Protein AF-Q003I4-F1 (afdb_monomer_lite)

Structure (mmCIF, N/CA/C/O backbone):
data_AF-Q003I4-F1
#
_entry.id   AF-Q003I4-F1
#
loop_
_atom_site.group_PDB
_atom_site.id
_atom_site.type_symbol
_atom_site.label_atom_id
_atom_site.label_alt_id
_atom_site.label_comp_id
_atom_site.label_asym_id
_atom_site.label_entity_id
_atom_site.label_seq_id
_atom_site.pdbx_PDB_ins_code
_atom_site.Cartn_x
_atom_site.Cartn_y
_atom_site.Cartn_z
_atom_site.occupancy
_atom_site.B_iso_or_equiv
_atom_site.auth_seq_id
_atom_site.auth_comp_id
_atom_site.auth_asym_id
_atom_site.auth_atom_id
_atom_site.pdbx_PDB_model_num
ATOM 1 N N . LEU A 1 1 ? 8.761 8.390 4.855 1.00 83.69 1 LEU A N 1
ATOM 2 C CA . LEU A 1 1 ? 8.846 7.003 5.370 1.00 83.69 1 LEU A CA 1
ATOM 3 C C . LEU A 1 1 ? 9.744 6.148 4.469 1.00 83.69 1 LEU A C 1
ATOM 5 O O . LEU A 1 1 ? 10.903 5.994 4.812 1.00 83.69 1 LEU A O 1
ATOM 9 N N . LEU A 1 2 ? 9.284 5.716 3.287 1.00 89.50 2 LEU A N 1
ATOM 10 C CA . LEU A 1 2 ? 10.011 4.776 2.405 1.00 89.50 2 LEU A CA 1
ATOM 11 C C . LEU A 1 2 ? 11.387 5.247 1.905 1.00 89.50 2 LEU A C 1
ATOM 13 O O . LEU A 1 2 ? 12.267 4.428 1.682 1.00 89.50 2 LEU A O 1
ATOM 17 N N . LYS A 1 3 ? 11.573 6.557 1.717 1.00 89.06 3 LYS A N 1
ATOM 18 C CA . LYS A 1 3 ? 12.813 7.129 1.169 1.00 89.06 3 LYS A CA 1
ATOM 19 C C . LYS A 1 3 ? 13.949 7.252 2.191 1.00 89.06 3 LYS A C 1
ATOM 21 O O . LYS A 1 3 ? 15.113 7.201 1.814 1.00 89.06 3 LYS A O 1
ATOM 26 N N . GLU A 1 4 ? 13.612 7.481 3.457 1.00 92.12 4 GLU A N 1
ATOM 27 C CA . GLU A 1 4 ? 14.556 8.009 4.458 1.00 92.12 4 GLU A CA 1
ATOM 28 C C . GLU A 1 4 ? 14.762 7.078 5.655 1.00 92.12 4 GLU A C 1
ATOM 30 O O . GLU A 1 4 ? 15.730 7.245 6.390 1.00 92.12 4 GLU A O 1
ATOM 35 N N . PHE A 1 5 ? 13.877 6.098 5.853 1.00 94.62 5 PHE A N 1
ATOM 36 C CA . PHE A 1 5 ? 13.883 5.237 7.032 1.00 94.62 5 PHE A CA 1
ATOM 37 C C . PHE A 1 5 ? 13.854 3.770 6.627 1.00 94.62 5 PHE A C 1
ATOM 39 O O . PHE A 1 5 ? 13.046 3.367 5.784 1.00 94.62 5 PHE A O 1
ATOM 46 N N . LYS A 1 6 ? 14.695 2.966 7.281 1.00 93.94 6 LYS A N 1
ATOM 47 C CA . LYS A 1 6 ? 14.595 1.506 7.228 1.00 93.94 6 LYS A CA 1
ATOM 48 C C . LYS A 1 6 ? 13.350 1.036 7.977 1.00 93.94 6 LYS A C 1
ATOM 50 O O . LYS A 1 6 ? 12.840 1.756 8.833 1.00 93.94 6 LYS A O 1
ATOM 55 N N . ASP A 1 7 ? 12.884 -0.172 7.685 1.00 94.62 7 ASP A N 1
ATOM 56 C CA . ASP A 1 7 ? 11.648 -0.728 8.253 1.00 94.62 7 ASP A CA 1
ATOM 57 C C . ASP A 1 7 ? 11.681 -0.788 9.786 1.00 94.62 7 ASP A C 1
ATOM 59 O O . ASP A 1 7 ? 10.704 -0.463 10.461 1.00 94.62 7 ASP A O 1
ATOM 63 N N . GLU A 1 8 ? 12.829 -1.156 10.358 1.00 95.19 8 GLU A N 1
ATOM 64 C CA . GLU A 1 8 ? 13.050 -1.190 11.803 1.00 95.19 8 GLU A CA 1
ATOM 65 C C . GLU A 1 8 ? 12.945 0.188 12.477 1.00 95.19 8 GLU A C 1
ATOM 67 O O . GLU A 1 8 ? 12.633 0.257 13.671 1.00 95.19 8 GLU A O 1
ATOM 72 N N . ASP A 1 9 ? 13.129 1.265 11.713 1.00 97.25 9 ASP A N 1
ATOM 73 C CA . ASP A 1 9 ? 13.097 2.653 12.178 1.00 97.25 9 ASP A CA 1
ATOM 74 C C . ASP A 1 9 ? 11.734 3.320 11.935 1.00 97.25 9 ASP A C 1
ATOM 76 O O . ASP A 1 9 ? 11.526 4.482 12.295 1.00 97.25 9 ASP A O 1
ATOM 80 N N . TRP A 1 10 ? 10.775 2.611 11.328 1.00 98.06 10 TRP A N 1
ATOM 81 C CA . TRP A 1 10 ? 9.432 3.148 11.135 1.00 98.06 10 TRP A CA 1
ATOM 82 C C . TRP A 1 10 ? 8.734 3.336 12.476 1.00 98.06 10 TRP A C 1
ATOM 84 O O . TRP A 1 10 ? 8.621 2.409 13.279 1.00 98.06 10 TRP A O 1
ATOM 94 N N . ASN A 1 11 ? 8.228 4.548 12.689 1.00 98.50 11 ASN A N 1
ATOM 95 C CA . ASN A 1 11 ? 7.535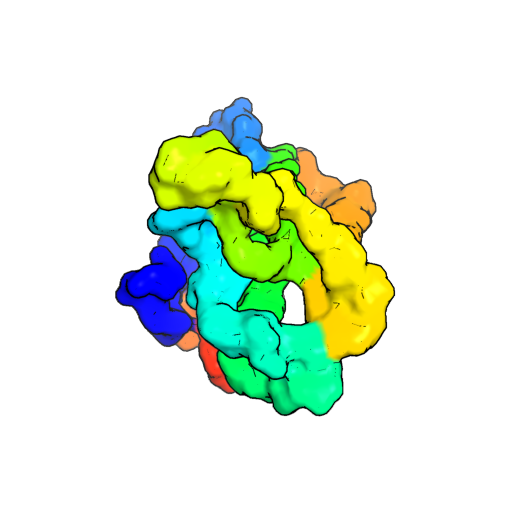 4.916 13.912 1.00 98.50 11 ASN A CA 1
ATOM 96 C C . ASN A 1 11 ? 6.024 4.688 13.753 1.00 98.50 11 ASN A C 1
ATOM 98 O O . ASN A 1 11 ? 5.363 5.359 12.953 1.00 98.50 11 ASN A O 1
ATOM 102 N N . MET A 1 12 ? 5.482 3.735 14.508 1.00 98.69 12 MET A N 1
ATOM 103 C CA . MET A 1 12 ? 4.074 3.336 14.437 1.00 98.69 12 MET A CA 1
ATOM 104 C C . MET A 1 12 ? 3.155 4.474 14.885 1.00 98.69 12 MET A C 1
ATOM 106 O O . MET A 1 12 ? 2.109 4.714 14.279 1.00 98.69 12 MET A O 1
ATOM 110 N N . GLY A 1 13 ? 3.567 5.227 15.905 1.00 98.50 13 GLY A N 1
ATOM 111 C CA . GLY A 1 13 ? 2.858 6.404 16.383 1.00 98.50 13 GLY A CA 1
ATOM 112 C C . GLY A 1 13 ? 2.739 7.506 15.339 1.00 98.50 13 GLY A C 1
ATOM 113 O O . GLY A 1 13 ? 1.658 8.075 15.206 1.00 98.50 13 GLY A O 1
ATOM 114 N N . ASN A 1 14 ? 3.791 7.761 14.561 1.00 98.50 14 ASN A N 1
ATOM 115 C CA . ASN A 1 14 ? 3.771 8.739 13.475 1.00 98.50 14 ASN A CA 1
ATOM 116 C C . ASN A 1 14 ? 2.828 8.301 12.356 1.00 98.50 14 ASN A C 1
ATOM 118 O O . ASN A 1 14 ? 2.045 9.120 11.889 1.00 98.50 14 ASN A O 1
ATOM 122 N N . ILE A 1 15 ? 2.842 7.019 11.971 1.00 98.69 15 ILE A N 1
ATOM 123 C CA . ILE A 1 15 ? 1.899 6.483 10.975 1.00 98.69 15 ILE A CA 1
ATOM 124 C C . ILE A 1 15 ? 0.456 6.715 11.440 1.00 98.69 15 ILE A C 1
ATOM 126 O O . ILE A 1 15 ? -0.345 7.306 10.715 1.00 98.69 15 ILE A O 1
ATOM 130 N N . VAL A 1 16 ? 0.133 6.309 12.672 1.00 98.81 16 VAL A N 1
ATOM 131 C CA . VAL A 1 16 ? -1.207 6.501 13.244 1.00 98.81 16 VAL A CA 1
ATOM 132 C C . VAL A 1 16 ? -1.563 7.985 13.321 1.00 98.81 16 VAL A C 1
ATOM 134 O O . VAL A 1 16 ? -2.664 8.370 12.934 1.00 98.81 16 VAL A O 1
ATOM 137 N N . TYR A 1 17 ? -0.649 8.832 13.793 1.00 98.62 17 TYR A N 1
ATOM 138 C CA . TYR A 1 17 ? -0.890 10.266 13.919 1.00 98.62 17 TYR A CA 1
ATOM 139 C C . TYR A 1 17 ? -1.179 10.900 12.559 1.00 98.62 17 TYR A C 1
ATOM 141 O O . TYR A 1 17 ? -2.194 11.569 12.411 1.00 98.62 17 TYR A O 1
ATOM 149 N N . THR A 1 18 ? -0.359 10.631 11.542 1.00 98.44 18 THR A N 1
ATOM 150 C CA . THR A 1 18 ? -0.563 11.161 10.188 1.00 98.44 18 THR A CA 1
ATOM 151 C C . THR A 1 18 ? -1.913 10.746 9.602 1.00 98.44 18 THR A C 1
ATOM 153 O O . THR A 1 18 ? -2.572 11.567 8.973 1.00 98.44 18 THR A O 1
ATOM 156 N N . LEU A 1 19 ? -2.359 9.508 9.834 1.00 98.50 19 LEU A N 1
ATOM 157 C CA . LEU A 1 19 ? -3.631 9.007 9.298 1.00 98.50 19 LEU A CA 1
ATOM 158 C C . LEU A 1 19 ? -4.866 9.507 10.068 1.00 98.50 19 LEU A C 1
ATOM 160 O O . LEU A 1 19 ? -5.963 9.592 9.513 1.00 98.50 19 LEU A O 1
ATOM 164 N N . THR A 1 20 ? -4.717 9.834 11.352 1.00 98.38 20 THR A N 1
ATOM 165 C CA . THR A 1 20 ? -5.850 10.175 12.232 1.00 98.38 20 THR A CA 1
ATOM 166 C C . THR A 1 20 ? -5.938 11.652 12.606 1.00 98.38 20 THR A C 1
ATOM 168 O O . THR A 1 20 ? -6.986 12.085 13.080 1.00 98.38 20 THR A O 1
ATOM 171 N N . ASN A 1 21 ? -4.886 12.444 12.376 1.00 98.06 21 ASN A N 1
ATOM 172 C CA . ASN A 1 21 ? -4.863 13.876 12.673 1.00 98.06 21 ASN A CA 1
ATOM 173 C C . ASN A 1 21 ? -5.687 14.674 11.653 1.00 98.06 21 ASN A C 1
ATOM 175 O O . ASN A 1 21 ? -5.157 15.294 10.730 1.00 98.06 21 ASN A O 1
ATOM 179 N N . ARG A 1 22 ? -7.007 14.628 11.820 1.00 96.25 22 ARG A N 1
ATOM 180 C CA . ARG A 1 22 ? -8.003 15.259 10.953 1.00 96.25 22 ARG A CA 1
ATOM 181 C C . ARG A 1 22 ? -9.011 16.036 11.792 1.00 96.25 22 ARG A C 1
ATOM 183 O O . ARG A 1 22 ? -9.175 15.792 12.988 1.00 96.25 22 ARG A O 1
ATOM 190 N N . ARG A 1 23 ? -9.678 17.008 11.172 1.00 95.19 23 ARG A N 1
ATOM 191 C CA . ARG A 1 23 ? -10.663 17.851 11.856 1.00 95.19 23 ARG A CA 1
ATOM 192 C C . ARG A 1 23 ? -11.959 17.071 12.053 1.00 95.19 23 ARG A C 1
ATOM 194 O O . ARG A 1 23 ? -12.533 16.544 11.106 1.00 95.19 23 ARG A O 1
ATOM 201 N N . TYR A 1 24 ? -12.429 17.010 13.295 1.00 86.06 24 TYR A N 1
ATOM 202 C CA . TYR A 1 24 ? -13.725 16.412 13.602 1.00 86.06 24 TYR A CA 1
ATOM 203 C C . TYR A 1 24 ? -14.840 17.149 12.835 1.00 86.06 24 TYR A C 1
ATOM 205 O O . TYR A 1 24 ? -14.838 18.378 12.797 1.00 86.06 24 TYR A O 1
ATOM 213 N N . LEU A 1 25 ? -15.781 16.398 12.246 1.00 85.12 25 LEU A N 1
ATOM 214 C CA . LEU A 1 25 ? -16.862 16.863 11.350 1.00 85.12 25 LEU A CA 1
ATOM 215 C C . LEU A 1 25 ? -16.451 17.303 9.933 1.00 85.12 25 LEU A C 1
ATOM 217 O O . LEU A 1 25 ? -17.323 17.683 9.152 1.00 85.12 25 LEU A O 1
ATOM 221 N N . GLU A 1 26 ? -15.179 17.197 9.553 1.00 97.12 26 GLU A N 1
ATOM 222 C CA . GLU A 1 26 ? -14.733 17.429 8.175 1.00 97.12 26 GLU A CA 1
ATOM 223 C C . GLU A 1 26 ? -14.323 16.100 7.536 1.00 97.12 26 GLU A C 1
ATOM 225 O O . GLU A 1 26 ? -13.370 15.457 7.969 1.00 97.12 26 GLU A O 1
ATOM 230 N N . LYS A 1 27 ? -15.065 15.671 6.507 1.00 98.00 27 LYS A N 1
ATOM 231 C CA . LYS A 1 27 ? -14.779 14.419 5.793 1.00 98.00 27 LYS A CA 1
ATOM 232 C C . LYS A 1 27 ? -13.520 14.564 4.942 1.00 98.00 27 LYS A C 1
ATOM 234 O O . LYS A 1 27 ? -13.393 15.529 4.188 1.00 98.00 27 LYS A O 1
ATOM 239 N N . CYS A 1 28 ? -12.637 13.574 4.998 1.00 98.06 28 CYS A N 1
ATOM 240 C CA . CYS A 1 28 ? -11.420 13.511 4.194 1.00 98.06 28 CYS A CA 1
ATOM 241 C C . CYS A 1 28 ? -11.416 12.286 3.273 1.00 98.06 28 CYS A C 1
ATOM 243 O O . CYS A 1 28 ? -11.852 11.200 3.656 1.00 98.06 28 CYS A O 1
ATOM 245 N N . ILE A 1 29 ? -10.857 12.457 2.072 1.00 98.56 29 ILE A N 1
ATOM 246 C CA . ILE A 1 29 ? -10.548 11.354 1.159 1.00 98.56 29 ILE A CA 1
ATOM 247 C C . ILE A 1 29 ? -9.101 10.930 1.392 1.00 98.56 29 ILE A C 1
ATOM 249 O O . ILE A 1 29 ? -8.181 11.724 1.197 1.00 98.56 29 ILE A O 1
ATOM 253 N N . ALA A 1 30 ? -8.907 9.684 1.810 1.00 98.56 30 ALA A N 1
ATOM 254 C CA . ALA A 1 30 ? -7.593 9.101 2.023 1.00 98.56 30 ALA A CA 1
ATOM 255 C C . ALA A 1 30 ? -7.105 8.378 0.765 1.00 98.56 30 ALA A C 1
ATOM 257 O O . ALA A 1 30 ? -7.870 7.700 0.082 1.00 98.56 30 ALA A O 1
ATOM 258 N N . TYR A 1 31 ? -5.816 8.492 0.475 1.00 98.50 31 TYR A N 1
ATOM 259 C CA . TYR A 1 31 ? -5.146 7.770 -0.603 1.00 98.50 31 TYR A CA 1
ATOM 260 C C . TYR A 1 31 ? -3.683 7.541 -0.222 1.00 98.50 31 TYR A C 1
ATOM 262 O O . TYR A 1 31 ? -3.091 8.343 0.500 1.00 98.50 31 TYR A O 1
ATOM 270 N N . ALA A 1 32 ? -3.114 6.407 -0.638 1.00 97.88 32 ALA A N 1
ATOM 271 C CA . ALA A 1 32 ? -1.745 6.030 -0.269 1.00 97.88 32 ALA A CA 1
ATOM 272 C C . ALA A 1 32 ? -0.685 6.711 -1.149 1.00 97.88 32 ALA A C 1
ATOM 274 O O . ALA A 1 32 ? 0.429 6.964 -0.696 1.00 97.88 32 ALA A O 1
ATOM 275 N N . GLU A 1 33 ? -1.044 7.006 -2.395 1.00 96.44 33 GLU A N 1
ATOM 276 C CA . GLU A 1 33 ? -0.208 7.688 -3.377 1.00 96.44 33 GLU A CA 1
ATOM 277 C C . GLU A 1 33 ? -1.089 8.456 -4.374 1.00 96.44 33 GLU A C 1
ATOM 279 O O . GLU A 1 33 ? -2.230 8.061 -4.636 1.00 96.44 33 GLU A O 1
ATOM 284 N N . SER A 1 34 ? -0.592 9.583 -4.885 1.00 93.00 34 SER A N 1
ATOM 285 C CA . SER A 1 34 ? -1.314 10.463 -5.810 1.00 93.00 34 SER A CA 1
ATOM 286 C C . SER A 1 34 ? -0.997 10.162 -7.281 1.00 93.00 34 SER A C 1
ATOM 288 O O . SER A 1 34 ? -0.141 9.344 -7.612 1.00 93.00 34 SER A O 1
ATOM 290 N N . HIS A 1 35 ? -1.685 10.860 -8.188 1.00 91.44 35 HIS A N 1
ATOM 291 C CA . HIS A 1 35 ? -1.376 10.826 -9.618 1.00 91.44 35 HIS A CA 1
ATOM 292 C C . HIS A 1 35 ? -0.032 11.493 -9.947 1.00 91.44 35 HIS A C 1
ATOM 294 O O . HIS A 1 35 ? 0.648 11.040 -10.863 1.00 91.44 35 HIS A O 1
ATOM 300 N N . ASP A 1 36 ? 0.374 12.518 -9.187 1.00 87.88 36 ASP A N 1
ATOM 301 C CA . ASP A 1 36 ? 1.663 13.196 -9.376 1.00 87.88 36 ASP A CA 1
ATOM 302 C C . ASP A 1 36 ? 2.837 12.240 -9.147 1.00 87.88 36 ASP A C 1
ATOM 304 O O . ASP A 1 36 ? 3.800 12.246 -9.907 1.00 87.88 36 ASP A O 1
ATOM 308 N N . GLN A 1 37 ? 2.721 11.348 -8.158 1.00 89.38 37 GLN A N 1
ATOM 309 C CA . GLN A 1 37 ? 3.750 10.347 -7.848 1.00 89.38 37 GLN A CA 1
ATOM 310 C C . GLN A 1 37 ? 3.874 9.254 -8.920 1.00 89.38 37 GLN A C 1
ATOM 312 O O . GLN A 1 37 ? 4.860 8.518 -8.947 1.00 89.38 37 GLN A O 1
ATOM 317 N N . ALA A 1 38 ? 2.879 9.136 -9.804 1.00 82.50 38 ALA A N 1
ATOM 318 C CA . ALA A 1 38 ? 2.939 8.242 -10.950 1.00 82.50 38 ALA A CA 1
ATOM 319 C C . ALA A 1 38 ? 3.645 8.877 -12.157 1.00 82.50 38 ALA A C 1
ATOM 321 O O . ALA A 1 38 ? 3.893 8.163 -13.125 1.00 82.50 38 ALA A O 1
ATOM 322 N N . LEU A 1 39 ? 3.941 10.182 -12.140 1.00 83.06 39 LEU A N 1
ATOM 323 C CA . LEU A 1 39 ? 4.598 10.874 -13.248 1.00 83.06 39 LEU A CA 1
ATOM 324 C C . LEU A 1 39 ? 6.107 10.602 -13.293 1.00 83.06 39 LEU A C 1
ATOM 326 O O . LEU A 1 39 ? 6.742 10.248 -12.299 1.00 83.06 39 LEU A O 1
ATOM 330 N N . VAL A 1 40 ? 6.703 10.822 -14.467 1.00 73.50 40 VAL A N 1
ATOM 331 C CA . VAL A 1 40 ? 8.159 10.804 -14.639 1.00 73.50 40 VAL A CA 1
ATOM 332 C C . VAL A 1 40 ? 8.843 11.758 -13.650 1.00 73.50 40 VAL A C 1
ATOM 334 O O . VAL A 1 40 ? 8.498 12.935 -13.554 1.00 73.50 40 VAL A O 1
ATOM 337 N N . GLY A 1 41 ? 9.851 11.254 -12.937 1.00 79.31 41 GLY A N 1
ATOM 338 C CA . GLY A 1 41 ? 10.613 12.028 -11.951 1.00 79.31 41 GLY A CA 1
ATOM 339 C C . GLY A 1 41 ? 10.220 11.776 -10.494 1.00 79.31 41 GLY A C 1
ATOM 340 O O . GLY A 1 41 ? 10.955 12.207 -9.608 1.00 79.31 41 GLY A O 1
ATOM 341 N N . ASP A 1 42 ? 9.145 11.026 -10.246 1.00 89.56 42 ASP A N 1
ATOM 342 C CA . ASP A 1 42 ? 8.828 10.456 -8.934 1.00 89.56 42 ASP A CA 1
ATOM 343 C C . ASP A 1 42 ? 8.757 8.917 -9.020 1.00 89.56 42 ASP A C 1
ATOM 345 O O . ASP A 1 42 ? 9.013 8.321 -10.072 1.00 89.56 42 ASP A O 1
ATOM 349 N N . LYS A 1 43 ? 8.489 8.252 -7.895 1.00 90.12 43 LYS A N 1
ATOM 350 C CA . LYS A 1 43 ? 8.326 6.801 -7.810 1.00 90.12 43 LYS A CA 1
ATOM 351 C C . LYS A 1 43 ? 6.968 6.461 -7.201 1.00 90.12 43 LYS A C 1
ATOM 353 O O . LYS A 1 43 ? 6.634 6.935 -6.112 1.00 90.12 43 LYS A O 1
ATOM 358 N N . THR A 1 44 ? 6.249 5.551 -7.856 1.00 95.69 44 THR A N 1
ATOM 359 C CA . THR A 1 44 ? 5.062 4.904 -7.280 1.00 95.69 44 THR A CA 1
ATOM 360 C C . THR A 1 44 ? 5.435 4.122 -6.024 1.00 95.69 44 THR A C 1
ATOM 362 O O . THR A 1 44 ? 6.596 3.747 -5.819 1.00 95.69 44 THR A O 1
ATOM 365 N N . LEU A 1 45 ? 4.448 3.817 -5.186 1.00 96.94 45 LEU A N 1
ATOM 366 C CA . LEU A 1 45 ? 4.620 2.979 -4.003 1.00 96.94 45 LEU A CA 1
ATOM 367 C C . LEU A 1 45 ? 5.266 1.636 -4.361 1.00 96.94 45 LEU A C 1
ATOM 369 O O . LEU A 1 45 ? 6.210 1.194 -3.707 1.00 96.94 45 LEU A O 1
ATOM 373 N N . ALA A 1 46 ? 4.785 1.008 -5.434 1.00 97.50 46 ALA A N 1
ATOM 374 C CA . ALA A 1 46 ? 5.324 -0.247 -5.934 1.00 97.50 46 ALA A CA 1
ATOM 375 C C . ALA A 1 46 ? 6.806 -0.111 -6.329 1.00 97.50 46 ALA A C 1
ATOM 377 O O . ALA A 1 46 ? 7.616 -0.975 -5.987 1.00 97.50 46 ALA A O 1
ATOM 378 N N . PHE A 1 47 ? 7.186 0.992 -6.981 1.00 96.25 47 PHE A N 1
ATOM 379 C CA . PHE A 1 47 ? 8.567 1.216 -7.401 1.00 96.25 47 PHE A CA 1
ATOM 380 C C . PHE A 1 47 ? 9.495 1.603 -6.237 1.00 96.25 47 PHE A C 1
ATOM 382 O O . PHE A 1 47 ? 10.646 1.177 -6.212 1.00 96.25 47 PHE A O 1
ATOM 389 N N . TRP A 1 48 ? 9.002 2.316 -5.218 1.00 96.69 48 TRP A N 1
ATOM 390 C CA . TRP A 1 48 ? 9.733 2.508 -3.956 1.00 96.69 48 TRP A CA 1
ATOM 391 C C . TRP A 1 48 ? 10.039 1.189 -3.240 1.00 96.69 48 TRP A C 1
ATOM 393 O O . TRP A 1 48 ? 11.056 1.082 -2.556 1.00 96.69 48 TRP A O 1
ATOM 403 N N . LEU A 1 49 ? 9.149 0.205 -3.359 1.00 97.69 49 LEU A N 1
ATOM 404 C CA . LEU A 1 49 ? 9.233 -1.052 -2.623 1.00 97.69 49 LEU A CA 1
ATOM 405 C C . LEU A 1 49 ? 10.055 -2.133 -3.330 1.00 97.69 49 LEU A C 1
ATOM 407 O O . LEU A 1 49 ? 10.729 -2.902 -2.647 1.00 97.69 49 LEU A O 1
ATOM 411 N N . MET A 1 50 ? 9.968 -2.211 -4.659 1.00 98.06 50 MET A N 1
ATOM 412 C CA . MET A 1 50 ? 10.533 -3.313 -5.451 1.00 98.06 50 MET A CA 1
ATOM 413 C C . MET A 1 50 ? 11.631 -2.873 -6.427 1.00 98.06 50 MET A C 1
ATOM 415 O O . MET A 1 50 ? 12.429 -3.708 -6.847 1.00 98.06 50 MET A O 1
ATOM 419 N N . ASP A 1 51 ? 11.680 -1.582 -6.769 1.00 95.12 51 ASP A N 1
ATOM 420 C CA . ASP A 1 51 ? 12.675 -0.966 -7.654 1.00 95.12 51 ASP A CA 1
ATOM 421 C C . ASP A 1 51 ? 12.992 -1.836 -8.893 1.00 95.12 51 ASP A C 1
ATOM 423 O O . ASP A 1 51 ? 12.074 -2.276 -9.590 1.00 95.12 51 ASP A O 1
ATOM 427 N N . ALA A 1 52 ? 14.268 -2.109 -9.182 1.00 95.81 52 ALA A N 1
ATOM 428 C CA . ALA A 1 52 ? 14.678 -2.885 -10.352 1.00 95.81 52 ALA A CA 1
ATOM 429 C C . ALA A 1 52 ? 14.124 -4.326 -10.390 1.00 95.81 52 ALA A C 1
ATOM 431 O O . ALA A 1 52 ? 13.872 -4.847 -11.479 1.00 95.81 52 ALA A O 1
ATOM 432 N N . GLU A 1 53 ? 13.891 -4.966 -9.236 1.00 97.88 53 GLU A N 1
ATOM 433 C CA . GLU A 1 53 ? 13.402 -6.353 -9.193 1.00 97.88 53 GLU A CA 1
ATOM 434 C C . GLU A 1 53 ? 11.971 -6.492 -9.722 1.00 97.88 53 GLU A C 1
ATOM 436 O O . GLU A 1 53 ? 11.559 -7.583 -10.123 1.00 97.88 53 GLU A O 1
ATOM 441 N N . MET A 1 54 ? 11.220 -5.391 -9.808 1.00 95.94 54 MET A N 1
ATOM 442 C CA . MET A 1 54 ? 9.898 -5.375 -10.428 1.00 95.94 54 MET A CA 1
ATOM 443 C C . MET A 1 54 ? 9.922 -5.889 -11.879 1.00 95.94 54 MET A C 1
ATOM 445 O O . MET A 1 54 ? 8.964 -6.520 -12.319 1.00 95.94 54 MET A O 1
ATOM 449 N N . TYR A 1 55 ? 11.015 -5.666 -12.613 1.00 96.06 55 TYR A N 1
ATOM 450 C CA . TYR A 1 55 ? 11.132 -6.072 -14.018 1.00 96.06 55 TYR A CA 1
ATOM 451 C C . TYR A 1 55 ? 11.631 -7.511 -14.200 1.00 96.06 55 TYR A C 1
ATOM 453 O O . TYR A 1 55 ? 11.439 -8.097 -15.263 1.00 96.06 55 TYR A O 1
ATOM 461 N N . THR A 1 56 ? 12.261 -8.100 -13.181 1.00 97.19 56 THR A N 1
ATOM 462 C CA . THR A 1 56 ? 12.892 -9.430 -13.267 1.00 97.19 56 THR A CA 1
ATOM 463 C C . THR A 1 56 ? 12.146 -10.495 -12.465 1.00 97.19 56 THR A C 1
ATOM 465 O O . THR A 1 56 ? 12.145 -11.675 -12.822 1.00 97.19 56 THR A O 1
ATOM 468 N N . ASN A 1 57 ? 11.473 -10.098 -11.386 1.00 98.50 57 ASN A N 1
ATOM 469 C CA . ASN A 1 57 ? 10.924 -11.002 -10.381 1.00 98.50 57 ASN A CA 1
ATOM 470 C C . ASN A 1 57 ? 9.408 -10.842 -10.184 1.00 98.50 57 ASN A C 1
ATOM 472 O O . ASN A 1 57 ? 8.860 -11.338 -9.205 1.00 98.50 57 ASN A O 1
ATOM 476 N N . MET A 1 58 ? 8.690 -10.224 -11.128 1.00 98.44 58 MET A N 1
ATOM 477 C CA . MET A 1 58 ? 7.218 -10.199 -11.114 1.00 98.44 58 MET A CA 1
ATOM 478 C C . MET A 1 58 ? 6.559 -11.380 -11.838 1.00 98.44 58 MET A C 1
ATOM 480 O O . MET A 1 58 ? 5.339 -11.506 -11.783 1.00 98.44 58 MET A O 1
ATOM 484 N N . SER A 1 59 ? 7.327 -12.287 -12.448 1.00 98.50 59 SER A N 1
ATOM 485 C CA . SER A 1 59 ? 6.791 -13.565 -12.932 1.00 98.50 59 SER A CA 1
ATOM 486 C C . SER A 1 59 ? 6.677 -14.582 -11.797 1.00 98.50 59 SER A C 1
ATOM 488 O O . SER A 1 59 ? 7.563 -14.694 -10.955 1.00 98.50 59 SER A O 1
ATOM 490 N N . VAL A 1 60 ? 5.614 -15.387 -11.790 1.00 98.31 60 VAL A N 1
ATOM 491 C CA . VAL A 1 60 ? 5.478 -16.523 -10.862 1.00 98.31 60 VAL A CA 1
ATOM 492 C C . VAL A 1 60 ? 6.498 -17.634 -11.137 1.00 98.31 60 VAL A C 1
ATOM 494 O O . VAL A 1 60 ? 6.734 -18.458 -10.259 1.00 98.31 60 VAL A O 1
ATOM 497 N N . LEU A 1 61 ? 7.111 -17.641 -12.327 1.00 98.44 61 LEU A N 1
ATOM 498 C CA . LEU A 1 61 ? 8.114 -18.623 -12.747 1.00 98.44 61 LEU A CA 1
ATOM 499 C C . LEU A 1 61 ? 9.533 -18.275 -12.275 1.00 98.44 61 LEU A C 1
ATOM 501 O O . LEU A 1 61 ? 10.416 -19.128 -12.312 1.00 98.44 61 LEU A O 1
ATOM 505 N N . THR A 1 62 ? 9.772 -17.035 -11.844 1.00 98.50 62 THR A N 1
ATOM 506 C CA . THR A 1 62 ? 11.068 -16.607 -11.305 1.00 98.50 62 THR A CA 1
ATOM 507 C C . THR A 1 62 ? 11.079 -16.683 -9.776 1.00 98.50 62 THR A C 1
ATOM 509 O O . THR A 1 62 ? 10.013 -16.742 -9.149 1.00 98.50 62 THR A O 1
ATOM 512 N N . PRO A 1 63 ? 12.261 -16.690 -9.128 1.00 98.56 63 PRO A N 1
ATOM 513 C CA . PRO A 1 63 ? 12.345 -16.750 -7.673 1.00 98.56 63 PRO A CA 1
ATOM 514 C C . PRO A 1 63 ? 11.501 -15.663 -7.000 1.00 98.56 63 PRO A C 1
ATOM 516 O O . PRO A 1 63 ? 11.454 -14.517 -7.459 1.00 98.56 63 PRO A O 1
ATOM 519 N N . PHE A 1 64 ? 10.827 -16.034 -5.912 1.00 98.50 64 PHE A N 1
ATOM 520 C CA . PHE A 1 64 ? 10.132 -15.095 -5.039 1.00 98.50 64 PHE A CA 1
ATOM 521 C C . PHE A 1 64 ? 11.139 -14.535 -4.037 1.00 98.50 64 PHE A C 1
ATOM 523 O O . PHE A 1 64 ? 11.385 -15.117 -2.983 1.00 98.50 64 PHE A O 1
ATOM 530 N N . THR A 1 65 ? 11.830 -13.476 -4.448 1.00 98.69 65 THR A N 1
ATOM 531 C CA . THR A 1 65 ? 12.918 -12.879 -3.672 1.00 98.69 65 THR A CA 1
ATOM 532 C C . THR A 1 65 ? 12.376 -12.176 -2.426 1.00 98.69 65 THR A C 1
ATOM 534 O O . THR A 1 65 ? 11.224 -11.734 -2.424 1.00 98.69 65 THR A O 1
ATOM 537 N N . PRO A 1 66 ? 13.200 -11.992 -1.378 1.00 98.38 66 PRO A N 1
ATOM 538 C CA . PRO A 1 66 ? 12.797 -11.224 -0.200 1.00 98.38 66 PRO A CA 1
ATOM 539 C C . PRO A 1 66 ? 12.351 -9.789 -0.522 1.00 98.38 66 PRO A C 1
ATOM 541 O O . PRO A 1 66 ? 11.489 -9.253 0.168 1.00 98.38 66 PRO A O 1
ATOM 544 N N . VAL A 1 67 ? 12.903 -9.170 -1.575 1.00 98.38 67 VAL A N 1
ATOM 545 C CA . VAL A 1 67 ? 12.522 -7.820 -2.022 1.00 98.38 67 VAL A CA 1
ATOM 546 C C . VAL A 1 67 ? 11.112 -7.812 -2.609 1.00 98.38 67 VAL A C 1
ATOM 548 O O . VAL A 1 67 ? 10.295 -6.989 -2.198 1.00 98.38 67 VAL A O 1
ATOM 551 N N . ILE A 1 68 ? 10.795 -8.742 -3.518 1.00 98.62 68 ILE A N 1
ATOM 552 C CA . ILE A 1 68 ? 9.445 -8.848 -4.089 1.00 98.62 68 ILE A CA 1
ATOM 553 C C . ILE A 1 68 ? 8.427 -9.272 -3.038 1.00 98.62 68 ILE A C 1
ATOM 555 O O . ILE A 1 68 ? 7.333 -8.711 -3.007 1.00 98.62 68 ILE A O 1
ATOM 559 N N . ASP A 1 69 ? 8.774 -10.212 -2.158 1.00 98.69 69 ASP A N 1
ATOM 560 C CA . ASP A 1 69 ? 7.887 -10.612 -1.069 1.00 98.69 69 ASP A CA 1
ATOM 561 C C . ASP A 1 69 ? 7.548 -9.413 -0.179 1.00 98.69 69 ASP A C 1
ATOM 563 O O . ASP A 1 69 ? 6.384 -9.008 -0.092 1.00 98.69 69 ASP A O 1
ATOM 567 N N . ARG A 1 70 ? 8.576 -8.750 0.370 1.00 98.44 70 ARG A N 1
ATOM 568 C CA . ARG A 1 70 ? 8.426 -7.523 1.162 1.00 98.44 70 ARG A CA 1
ATOM 569 C C . ARG A 1 70 ? 7.599 -6.474 0.424 1.00 98.44 70 ARG A C 1
ATOM 571 O O . ARG A 1 70 ? 6.702 -5.876 1.017 1.00 98.44 70 ARG A O 1
ATOM 578 N N . GLY A 1 71 ? 7.891 -6.244 -0.854 1.00 98.56 71 GLY A N 1
ATOM 579 C CA . GLY A 1 71 ? 7.203 -5.238 -1.648 1.00 98.56 71 GLY A CA 1
ATOM 580 C C . GLY A 1 71 ? 5.721 -5.541 -1.833 1.00 98.56 71 GLY A C 1
ATOM 581 O O . GLY A 1 71 ? 4.890 -4.664 -1.607 1.00 98.56 71 GLY A O 1
ATOM 582 N N . ILE A 1 72 ? 5.364 -6.789 -2.138 1.00 98.81 72 ILE A N 1
ATOM 583 C CA . ILE A 1 72 ? 3.963 -7.205 -2.253 1.00 98.81 72 ILE A CA 1
ATOM 584 C C . ILE A 1 72 ? 3.241 -7.099 -0.906 1.00 98.81 72 ILE A C 1
ATOM 586 O O . ILE A 1 72 ? 2.102 -6.623 -0.868 1.00 98.81 72 ILE A O 1
ATOM 590 N N . GLN A 1 73 ? 3.865 -7.514 0.203 1.00 98.81 73 GLN A N 1
ATOM 591 C CA . GLN A 1 73 ? 3.224 -7.416 1.519 1.00 98.81 73 GLN A CA 1
ATOM 592 C C . GLN A 1 73 ? 2.998 -5.957 1.931 1.00 98.81 73 GLN A C 1
ATOM 594 O O . GLN A 1 73 ? 1.868 -5.579 2.248 1.00 98.81 73 GLN A O 1
ATOM 599 N N . LEU A 1 74 ? 4.034 -5.114 1.866 1.00 98.75 74 LEU A N 1
ATOM 600 C CA . LEU A 1 74 ? 3.937 -3.715 2.283 1.00 98.75 74 LEU A CA 1
ATOM 601 C C . LEU A 1 74 ? 3.011 -2.899 1.382 1.00 98.75 74 LEU A C 1
ATOM 603 O O . LEU A 1 74 ? 2.282 -2.053 1.892 1.00 98.75 74 LEU A O 1
ATOM 607 N N . HIS A 1 75 ? 2.958 -3.182 0.079 1.00 98.88 75 HIS A N 1
ATOM 608 C CA . HIS A 1 75 ? 2.020 -2.517 -0.825 1.00 98.88 75 HIS A CA 1
ATOM 609 C C . HIS A 1 75 ? 0.56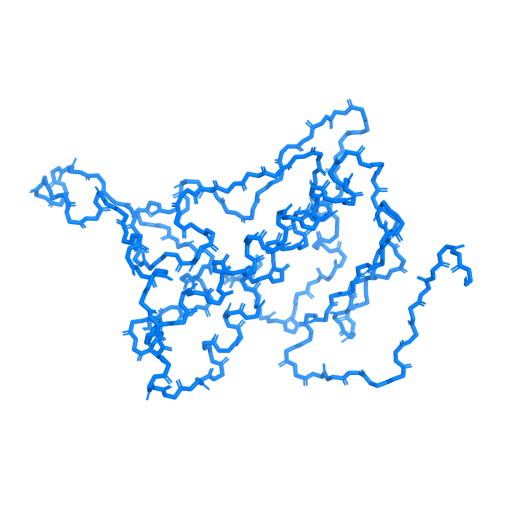3 -2.737 -0.390 1.00 98.88 75 HIS A C 1
ATOM 611 O O . HIS A 1 75 ? -0.225 -1.792 -0.314 1.00 98.88 75 HIS A O 1
ATOM 617 N N . LYS A 1 76 ? 0.206 -3.980 -0.037 1.00 98.94 76 LYS A N 1
ATOM 618 C CA . LYS A 1 76 ? -1.124 -4.318 0.495 1.00 98.94 76 LYS A CA 1
ATOM 619 C C . LYS A 1 76 ? -1.374 -3.658 1.851 1.00 98.94 76 LYS A C 1
ATOM 621 O O . LYS A 1 76 ? -2.425 -3.056 2.057 1.00 98.94 76 LYS A O 1
ATOM 626 N N . MET A 1 77 ? -0.409 -3.743 2.767 1.00 98.88 77 MET A N 1
ATOM 627 C CA . MET A 1 77 ? -0.550 -3.212 4.126 1.00 98.88 77 MET A CA 1
ATOM 628 C C . MET A 1 77 ? -0.698 -1.691 4.159 1.00 98.88 77 MET A C 1
ATOM 630 O O . MET A 1 77 ? -1.586 -1.195 4.846 1.00 98.88 77 MET A O 1
ATOM 634 N N . ILE A 1 78 ? 0.134 -0.959 3.410 1.00 98.88 78 ILE A N 1
ATOM 635 C CA . ILE A 1 78 ? 0.092 0.509 3.334 1.00 98.88 78 ILE A CA 1
ATOM 636 C C . ILE A 1 78 ? -1.263 0.965 2.800 1.00 98.88 78 ILE A C 1
ATOM 638 O O . ILE A 1 78 ? -1.892 1.859 3.361 1.00 98.88 78 ILE A O 1
ATOM 642 N N . ARG A 1 79 ? -1.761 0.309 1.753 1.00 98.88 79 ARG A N 1
ATOM 643 C CA . ARG A 1 79 ? -3.077 0.634 1.216 1.00 98.88 79 ARG A CA 1
ATOM 644 C C . ARG A 1 79 ? -4.203 0.320 2.190 1.00 98.88 79 ARG A C 1
ATOM 646 O O . ARG A 1 79 ? -5.060 1.173 2.392 1.00 98.88 79 ARG A O 1
ATOM 653 N N . LEU A 1 80 ? -4.182 -0.848 2.831 1.00 98.94 80 LEU A N 1
ATOM 654 C CA . LEU A 1 80 ? -5.220 -1.224 3.788 1.00 98.94 80 LEU A CA 1
ATOM 655 C C . LEU A 1 80 ? -5.237 -0.303 5.011 1.00 98.94 80 LEU A C 1
ATOM 657 O O . LEU A 1 80 ? -6.317 0.103 5.428 1.00 98.94 80 LEU A O 1
ATOM 661 N N . ILE A 1 81 ? -4.081 0.065 5.578 1.00 98.88 81 ILE A N 1
ATOM 662 C CA . ILE A 1 81 ? -4.060 0.967 6.739 1.00 98.88 81 ILE A CA 1
ATOM 663 C C . ILE A 1 81 ? -4.548 2.368 6.360 1.00 98.88 81 ILE A C 1
ATOM 665 O O . ILE A 1 81 ? -5.317 2.963 7.112 1.00 98.88 81 ILE A O 1
ATOM 669 N N . THR A 1 82 ? -4.210 2.868 5.168 1.00 98.88 82 THR A N 1
ATOM 670 C CA . THR A 1 82 ? -4.764 4.130 4.662 1.00 98.88 82 THR A CA 1
ATOM 671 C C . THR A 1 82 ? -6.278 4.036 4.443 1.00 98.88 82 THR A C 1
ATOM 673 O O . THR A 1 82 ? -7.006 4.927 4.878 1.00 98.88 82 THR A O 1
ATOM 676 N N . HIS A 1 83 ? -6.765 2.939 3.852 1.00 98.81 83 HIS A N 1
ATOM 677 C CA . HIS A 1 83 ? -8.190 2.684 3.612 1.00 98.81 83 HIS A CA 1
ATOM 678 C C . HIS A 1 83 ? -8.996 2.560 4.911 1.00 98.81 83 HIS A C 1
ATOM 680 O O . HIS A 1 83 ? -10.127 3.027 5.004 1.00 98.81 83 HIS A O 1
ATOM 686 N N . ALA A 1 84 ? -8.435 1.903 5.924 1.00 98.75 84 ALA A N 1
ATOM 687 C CA . ALA A 1 84 ? -9.130 1.595 7.167 1.00 98.75 84 ALA A CA 1
ATOM 688 C C . ALA A 1 84 ? -9.034 2.720 8.206 1.00 98.75 84 ALA A C 1
ATOM 690 O O . ALA A 1 84 ? -9.976 2.916 8.971 1.00 98.75 84 ALA A O 1
ATOM 691 N N . LEU A 1 85 ? -7.940 3.488 8.238 1.00 98.75 85 LEU A N 1
ATOM 692 C CA . LEU A 1 85 ? -7.659 4.447 9.316 1.00 98.75 85 LEU A CA 1
ATOM 693 C C . LEU A 1 85 ? -7.648 5.918 8.863 1.00 98.75 85 LEU A C 1
ATOM 695 O O . LEU A 1 85 ? -7.835 6.816 9.692 1.00 98.75 85 LEU A O 1
ATOM 699 N N . GLY A 1 86 ? -7.428 6.163 7.568 1.00 98.38 86 GLY A N 1
ATOM 700 C CA . GLY A 1 86 ? -7.023 7.467 7.040 1.00 98.38 86 GLY A CA 1
ATOM 701 C C . GLY A 1 86 ? -8.136 8.450 6.682 1.00 98.38 86 GLY A C 1
ATOM 702 O O . GLY A 1 86 ? -7.838 9.629 6.514 1.00 98.38 86 GLY A O 1
ATOM 703 N N . GLY A 1 87 ? -9.391 8.014 6.534 1.00 97.88 87 GLY A N 1
ATOM 704 C CA . GLY A 1 87 ? -10.436 8.870 5.956 1.00 97.88 87 GLY A CA 1
ATOM 705 C C . GLY A 1 87 ? -11.872 8.381 6.117 1.00 97.88 87 GLY A C 1
ATOM 706 O O . GLY A 1 87 ? -12.131 7.330 6.715 1.00 97.88 87 GLY A O 1
ATOM 707 N N . GLU A 1 88 ? -12.782 9.162 5.532 1.00 98.62 88 GLU A N 1
ATOM 708 C CA . GLU A 1 88 ? -14.214 8.879 5.339 1.00 98.62 88 GLU A CA 1
ATOM 709 C C . GLU A 1 88 ? -14.537 8.489 3.885 1.00 98.62 88 GLU A C 1
ATOM 711 O O . GLU A 1 88 ? -15.689 8.265 3.519 1.00 98.62 88 GLU A O 1
ATOM 716 N N . GLY A 1 89 ? -13.509 8.429 3.043 1.00 98.56 89 GLY A N 1
ATOM 717 C CA . GLY A 1 89 ? -13.546 7.911 1.686 1.00 98.56 89 GLY A CA 1
ATOM 718 C C . GLY A 1 89 ? -12.146 7.477 1.265 1.00 98.56 89 GLY A C 1
ATOM 719 O O . GLY A 1 89 ? -11.156 7.915 1.859 1.00 98.56 89 GLY A O 1
ATOM 720 N N . TYR A 1 90 ? -12.063 6.633 0.241 1.00 98.81 90 TYR A N 1
ATOM 721 C CA . TYR A 1 90 ? -10.800 6.165 -0.319 1.00 98.81 90 TYR A CA 1
ATOM 722 C C . TYR A 1 90 ? -10.691 6.535 -1.798 1.00 98.81 90 TYR A C 1
ATOM 724 O O . TYR A 1 90 ? -11.682 6.518 -2.528 1.00 98.81 90 TYR A O 1
ATOM 732 N N . LEU A 1 91 ? -9.482 6.876 -2.235 1.00 98.81 91 LEU A N 1
ATOM 733 C CA . LEU A 1 91 ? -9.162 7.150 -3.629 1.00 98.81 91 LEU A CA 1
ATOM 734 C C . LEU A 1 91 ? -7.952 6.324 -4.062 1.00 98.81 91 LEU A C 1
ATOM 736 O O . LEU A 1 91 ? -6.990 6.149 -3.316 1.00 98.81 91 LEU A O 1
ATOM 740 N N . ASN A 1 92 ? -7.996 5.860 -5.308 1.00 98.69 92 ASN A N 1
ATOM 741 C CA . ASN A 1 92 ? -6.899 5.169 -5.967 1.00 98.69 92 ASN A CA 1
ATOM 742 C C . ASN A 1 92 ? -6.742 5.694 -7.400 1.00 98.69 92 ASN A C 1
ATOM 744 O O . ASN A 1 92 ? -7.726 5.815 -8.132 1.00 98.69 92 ASN A O 1
ATOM 748 N N . PHE A 1 93 ? -5.508 6.003 -7.802 1.00 98.38 93 PHE A N 1
ATOM 749 C CA . PHE A 1 93 ? -5.203 6.393 -9.177 1.00 98.38 93 PHE A CA 1
ATOM 750 C C . PHE A 1 93 ? -4.995 5.157 -10.057 1.00 98.38 93 PHE A C 1
ATOM 752 O O . PHE A 1 93 ? -4.349 4.199 -9.641 1.00 98.38 93 PHE A O 1
ATOM 759 N N . MET A 1 94 ? -5.527 5.192 -11.281 1.00 98.19 94 MET A N 1
ATOM 760 C CA . MET A 1 94 ? -5.562 4.036 -12.182 1.00 98.19 94 MET A CA 1
ATOM 761 C C . MET A 1 94 ? -4.179 3.387 -12.366 1.00 98.19 94 MET A C 1
ATOM 763 O O . MET A 1 94 ? -3.211 4.069 -12.718 1.00 98.19 94 MET A O 1
ATOM 767 N N . GLY A 1 95 ? -4.102 2.071 -12.175 1.00 98.00 95 GLY A N 1
ATOM 768 C CA . GLY A 1 95 ? -2.879 1.270 -12.207 1.00 98.00 95 GLY A CA 1
ATOM 769 C C . GLY A 1 95 ? -2.285 0.977 -10.823 1.00 98.00 95 GLY A C 1
ATOM 770 O O . GLY A 1 95 ? -1.701 -0.090 -10.614 1.00 98.00 95 GLY A O 1
ATOM 771 N N . ASN A 1 96 ? -2.445 1.875 -9.851 1.00 98.44 96 ASN A N 1
ATOM 772 C CA . ASN A 1 96 ? -1.842 1.707 -8.525 1.00 98.44 96 ASN A CA 1
ATOM 773 C C . ASN A 1 96 ? -2.542 0.597 -7.714 1.00 98.44 96 ASN A C 1
ATOM 775 O O . ASN A 1 96 ? -1.954 -0.007 -6.815 1.00 98.44 96 ASN A O 1
ATOM 779 N N . GLU A 1 97 ? -3.766 0.223 -8.093 1.00 98.69 97 GLU A N 1
ATOM 780 C CA . GLU A 1 97 ? -4.509 -0.889 -7.501 1.00 98.69 97 GLU A CA 1
ATOM 781 C C . GLU A 1 97 ? -3.792 -2.240 -7.671 1.00 98.69 97 GLU A C 1
ATOM 783 O O . GLU A 1 97 ? -3.930 -3.132 -6.831 1.00 98.69 97 GLU A O 1
ATOM 788 N N . PHE A 1 98 ? -2.964 -2.375 -8.708 1.00 98.62 98 PHE A N 1
ATOM 789 C CA . PHE A 1 98 ? -2.184 -3.580 -8.974 1.00 98.62 98 PHE A CA 1
ATOM 790 C C . PHE A 1 98 ? -0.673 -3.348 -8.963 1.00 98.62 98 PHE A C 1
ATOM 792 O O . PHE A 1 98 ? 0.071 -4.241 -9.357 1.00 98.62 98 PHE A O 1
ATOM 799 N N . GLY A 1 99 ? -0.209 -2.186 -8.494 1.00 98.19 99 GLY A N 1
ATOM 800 C CA . GLY A 1 99 ? 1.211 -1.841 -8.486 1.00 98.19 99 GLY A CA 1
ATOM 801 C C . GLY A 1 99 ? 1.792 -1.755 -9.898 1.00 98.19 99 GLY A C 1
ATOM 802 O O . GLY A 1 99 ? 2.807 -2.394 -10.181 1.00 98.19 99 GLY A O 1
ATOM 803 N N . HIS A 1 100 ? 1.115 -1.020 -10.790 1.00 98.19 100 HIS A N 1
ATOM 804 C CA . HIS A 1 100 ? 1.536 -0.825 -12.179 1.00 98.19 100 HIS A CA 1
ATOM 805 C C . HIS A 1 100 ? 3.025 -0.432 -12.259 1.00 98.19 100 HIS A C 1
ATOM 807 O O . HIS A 1 100 ? 3.451 0.479 -11.542 1.00 98.19 100 HIS A O 1
ATOM 813 N N . PRO A 1 101 ? 3.819 -1.094 -13.125 1.00 95.75 101 PRO A N 1
ATOM 814 C CA . PRO A 1 101 ? 5.248 -0.829 -13.239 1.00 95.75 101 PRO A CA 1
ATOM 815 C C . PRO A 1 101 ? 5.543 0.484 -13.971 1.00 95.75 101 PRO A C 1
ATOM 817 O O . PRO A 1 101 ? 4.634 1.146 -14.467 1.00 95.75 101 PRO A O 1
ATOM 820 N N . GLU A 1 102 ? 6.824 0.829 -14.106 1.00 92.69 102 GLU A N 1
ATOM 821 C CA . GLU A 1 102 ? 7.269 2.025 -14.838 1.00 92.69 102 GLU A CA 1
ATOM 822 C C . GLU A 1 102 ? 6.681 3.327 -14.240 1.00 92.69 102 GLU A C 1
ATOM 824 O O . GLU A 1 102 ? 6.479 3.442 -13.030 1.00 92.69 102 GLU A O 1
ATOM 829 N N . TRP A 1 103 ? 6.454 4.331 -15.087 1.00 94.25 103 TRP A N 1
ATOM 830 C CA . TRP A 1 103 ? 5.881 5.633 -14.755 1.00 94.25 103 TRP A CA 1
ATOM 831 C C . TRP A 1 103 ? 4.988 6.119 -15.905 1.00 94.25 103 TRP A C 1
ATOM 833 O O . TRP A 1 103 ? 4.977 5.549 -16.997 1.00 94.25 103 TRP A O 1
ATOM 843 N N . LEU A 1 104 ? 4.232 7.185 -15.658 1.00 94.69 104 LEU A N 1
ATOM 844 C CA . LEU A 1 104 ? 3.423 7.910 -16.631 1.00 94.69 104 LEU A CA 1
ATOM 845 C C . LEU A 1 104 ? 4.232 9.103 -17.164 1.00 94.69 104 LEU A C 1
ATOM 847 O O . LEU A 1 104 ? 4.711 9.935 -16.398 1.00 94.69 104 LEU A O 1
ATOM 851 N N . ASP A 1 105 ? 4.387 9.214 -18.480 1.00 95.62 105 ASP A N 1
ATOM 852 C CA . ASP A 1 105 ? 4.995 10.391 -19.118 1.00 95.62 105 ASP A CA 1
ATOM 853 C C . ASP A 1 105 ? 4.191 10.752 -20.364 1.00 95.62 105 ASP A C 1
ATOM 855 O O . ASP A 1 105 ? 3.928 9.894 -21.209 1.00 95.62 105 ASP A O 1
ATOM 859 N N . PHE A 1 106 ? 3.785 12.016 -20.460 1.00 96.50 106 PHE A N 1
ATOM 860 C CA . PHE A 1 106 ? 3.033 12.524 -21.603 1.00 96.50 106 PHE A CA 1
ATOM 861 C C . PHE A 1 106 ? 3.985 12.929 -22.736 1.00 96.50 106 PHE A C 1
ATOM 863 O O . PHE A 1 106 ? 5.126 13.313 -22.463 1.00 96.50 106 PHE A O 1
ATOM 870 N N . PRO A 1 107 ? 3.531 12.904 -24.001 1.00 97.31 107 PRO A N 1
ATOM 871 C CA . PRO A 1 107 ? 4.298 13.423 -25.128 1.00 97.31 107 PRO A CA 1
ATOM 872 C C . PRO A 1 107 ? 4.748 14.864 -24.875 1.00 97.31 107 PRO A C 1
ATOM 874 O O . PRO A 1 107 ? 3.932 15.746 -24.597 1.00 97.31 107 PRO A O 1
ATOM 877 N N . ARG A 1 108 ? 6.061 15.083 -24.929 1.00 96.88 108 ARG A N 1
ATOM 878 C CA . ARG A 1 108 ? 6.693 16.400 -24.810 1.00 96.88 108 ARG A CA 1
ATOM 879 C C . ARG A 1 108 ? 8.032 16.409 -25.544 1.00 96.88 108 ARG A C 1
ATOM 881 O O . ARG A 1 108 ? 8.681 15.375 -25.706 1.00 96.88 108 ARG A O 1
ATOM 888 N N . LYS A 1 109 ? 8.553 17.602 -25.837 1.00 96.81 109 LYS A N 1
ATOM 889 C CA . LYS A 1 109 ? 9.871 17.775 -26.480 1.00 96.81 109 LYS A CA 1
ATOM 890 C C . LYS A 1 109 ? 10.995 16.976 -25.808 1.00 96.81 109 LYS A C 1
ATOM 892 O O . LYS A 1 109 ? 11.870 16.447 -26.481 1.00 96.81 109 LYS A O 1
ATOM 897 N N . GLY A 1 110 ? 10.969 16.869 -24.477 1.00 95.50 110 GLY A N 1
ATOM 898 C CA . GLY A 1 110 ? 11.981 16.138 -23.704 1.00 95.50 110 GLY A CA 1
ATOM 899 C C . GLY A 1 110 ? 11.938 14.609 -23.836 1.00 95.50 110 GLY A C 1
ATOM 900 O O . GLY A 1 110 ? 12.855 13.959 -23.347 1.00 95.50 110 GLY A O 1
ATOM 901 N N . ASN A 1 111 ? 10.913 14.037 -24.475 1.00 96.81 111 ASN A N 1
ATOM 902 C CA . ASN A 1 111 ? 10.814 12.609 -24.787 1.00 96.81 111 ASN A CA 1
ATOM 903 C C . ASN A 1 111 ? 10.482 12.342 -26.269 1.00 96.81 111 ASN A C 1
ATOM 905 O O . ASN A 1 111 ? 10.035 11.248 -26.604 1.00 96.81 111 ASN A O 1
ATOM 909 N N . ASN A 1 112 ? 10.740 13.317 -27.153 1.00 97.69 112 ASN A N 1
ATOM 910 C CA . ASN A 1 112 ? 10.470 13.243 -28.594 1.00 97.69 112 ASN A CA 1
ATOM 911 C C . ASN A 1 112 ? 9.000 12.939 -28.929 1.00 97.69 112 ASN A C 1
ATOM 913 O O . ASN A 1 112 ? 8.721 12.132 -29.814 1.00 97.69 112 ASN A O 1
ATOM 917 N N . GLU A 1 113 ? 8.069 13.568 -28.207 1.00 97.00 113 GLU A N 1
ATOM 918 C CA . GLU A 1 113 ? 6.621 13.376 -28.376 1.00 97.00 113 GLU A CA 1
ATOM 919 C C . GLU A 1 113 ? 6.191 11.902 -28.261 1.00 97.00 113 GLU A C 1
ATOM 921 O O . GLU A 1 113 ? 5.279 11.429 -28.943 1.00 97.00 113 GLU A O 1
ATOM 926 N N . SER A 1 114 ? 6.875 11.154 -27.391 1.00 97.50 114 SER A N 1
ATOM 927 C CA . SER A 1 114 ? 6.647 9.725 -27.211 1.00 97.50 114 SER A CA 1
ATOM 928 C C . SER A 1 114 ? 5.367 9.452 -26.428 1.00 97.50 114 SER A C 1
ATOM 930 O O . SER A 1 114 ? 5.144 9.991 -25.346 1.00 97.50 114 SER A O 1
ATOM 932 N N . TYR A 1 115 ? 4.568 8.521 -26.944 1.00 97.31 115 TYR A N 1
ATOM 933 C CA . TYR A 1 115 ? 3.399 7.960 -26.260 1.00 97.31 115 TYR A CA 1
ATOM 934 C C . TYR A 1 115 ? 3.724 6.671 -25.494 1.00 97.31 115 TYR A C 1
ATOM 936 O O . TYR A 1 115 ? 2.831 6.056 -24.917 1.00 97.31 115 TYR A O 1
ATOM 944 N N . HIS A 1 116 ? 4.990 6.239 -25.475 1.00 96.88 116 HIS A N 1
ATOM 945 C CA . HIS A 1 116 ? 5.378 4.943 -24.915 1.00 96.88 116 HIS A CA 1
ATOM 946 C C . HIS A 1 116 ? 4.984 4.780 -23.440 1.00 96.88 116 HIS A C 1
ATOM 948 O O . HIS A 1 116 ? 4.564 3.697 -23.050 1.00 96.88 116 HIS A O 1
ATOM 954 N N . TYR A 1 117 ? 5.063 5.846 -22.641 1.00 96.62 117 TYR A N 1
ATOM 955 C CA . TYR A 1 117 ? 4.665 5.840 -21.228 1.00 96.62 117 TYR A CA 1
ATOM 956 C C . TYR A 1 117 ? 3.298 6.497 -20.982 1.00 96.62 117 TYR A C 1
ATOM 958 O O . TYR A 1 117 ? 2.813 6.489 -19.857 1.00 96.62 117 TYR A O 1
ATOM 966 N N . ALA A 1 118 ? 2.628 7.012 -22.018 1.00 97.06 118 ALA A N 1
ATOM 967 C CA . ALA A 1 118 ? 1.294 7.611 -21.936 1.00 97.06 118 ALA A CA 1
ATOM 968 C C . ALA A 1 118 ? 0.192 6.539 -22.066 1.00 97.06 118 ALA A C 1
ATOM 970 O O . ALA A 1 118 ? -0.720 6.654 -22.886 1.00 97.06 118 ALA A O 1
ATOM 971 N N . ARG A 1 119 ? 0.310 5.446 -21.300 1.00 97.00 119 ARG A N 1
ATOM 972 C CA . ARG A 1 119 ? -0.552 4.256 -21.402 1.00 97.00 119 ARG A CA 1
ATOM 973 C C . ARG A 1 119 ? -0.740 3.562 -20.053 1.00 97.00 119 ARG A C 1
ATOM 975 O O . ARG A 1 119 ? -0.035 3.843 -19.086 1.00 97.00 119 ARG A O 1
ATOM 982 N N . ARG A 1 120 ? -1.657 2.592 -20.022 1.00 97.69 120 ARG A N 1
ATOM 983 C CA . ARG A 1 120 ? -1.808 1.631 -18.923 1.00 97.69 120 ARG A CA 1
ATOM 984 C C . ARG A 1 120 ? -1.766 0.198 -19.428 1.00 97.69 120 ARG A C 1
ATOM 986 O O . ARG A 1 120 ? -2.387 -0.134 -20.433 1.00 97.69 120 ARG A O 1
ATOM 993 N N . GLN A 1 121 ? -1.031 -0.639 -18.709 1.00 98.12 121 GLN A N 1
ATOM 994 C CA . GLN A 1 121 ? -0.782 -2.043 -19.021 1.00 98.12 121 GLN A CA 1
ATOM 995 C C . GLN A 1 121 ? -1.776 -2.942 -18.276 1.00 98.12 121 GLN A C 1
ATOM 997 O O . GLN A 1 121 ? -1.387 -3.775 -17.465 1.00 98.12 121 GLN A O 1
ATOM 1002 N N . PHE A 1 122 ? -3.079 -2.751 -18.504 1.00 98.56 122 PHE A N 1
ATOM 1003 C CA . PHE A 1 122 ? -4.118 -3.482 -17.759 1.00 98.56 122 PHE A CA 1
ATOM 1004 C C . PHE A 1 122 ? -4.046 -5.003 -17.939 1.00 98.56 122 PHE A C 1
ATOM 1006 O O . PHE A 1 122 ? -4.316 -5.742 -17.003 1.00 98.56 122 PHE A O 1
ATOM 1013 N N . HIS A 1 123 ? -3.558 -5.471 -19.088 1.00 98.25 123 HIS A N 1
ATOM 1014 C CA . HIS A 1 123 ? -3.326 -6.895 -19.347 1.00 98.25 123 HIS A CA 1
ATOM 1015 C C . HIS A 1 123 ? -2.391 -7.569 -18.321 1.00 98.25 123 HIS A C 1
ATOM 1017 O O . HIS A 1 123 ? -2.410 -8.788 -18.194 1.00 98.25 123 HIS A O 1
ATOM 1023 N N . LEU A 1 124 ? -1.578 -6.811 -17.567 1.00 98.50 124 LEU A N 1
ATOM 1024 C CA . LEU A 1 124 ? -0.704 -7.364 -16.525 1.00 98.50 124 LEU A CA 1
ATOM 1025 C C . LEU A 1 124 ? -1.479 -8.055 -15.396 1.00 98.50 124 LEU A C 1
ATOM 1027 O O . LEU A 1 124 ? -0.937 -8.961 -14.764 1.00 98.50 124 LEU A O 1
ATOM 1031 N N . THR A 1 125 ? -2.719 -7.639 -15.117 1.00 98.31 125 THR A N 1
ATOM 1032 C CA . THR A 1 125 ? -3.554 -8.290 -14.096 1.00 98.31 125 THR A CA 1
ATOM 1033 C C . THR A 1 125 ? -4.251 -9.543 -14.601 1.00 98.31 125 THR A C 1
ATOM 1035 O O . THR A 1 125 ? -4.654 -10.368 -13.782 1.00 98.31 125 THR A O 1
ATOM 1038 N N . ASP A 1 126 ? -4.380 -9.675 -15.919 1.00 97.94 126 ASP A N 1
ATOM 1039 C CA . ASP A 1 126 ? -5.035 -10.804 -16.581 1.00 97.94 126 ASP A CA 1
ATOM 1040 C C . ASP A 1 126 ? -4.053 -11.958 -16.849 1.00 97.94 126 ASP A C 1
ATOM 1042 O O . ASP A 1 126 ? -4.471 -13.086 -17.105 1.00 97.94 126 ASP A O 1
ATOM 1046 N N . ASP A 1 127 ? -2.745 -11.693 -16.781 1.00 98.38 127 ASP A N 1
ATOM 1047 C CA . ASP A 1 127 ? -1.701 -12.692 -17.000 1.00 98.38 127 ASP A CA 1
ATOM 1048 C C . ASP A 1 127 ? -1.448 -13.533 -15.739 1.00 98.38 127 ASP A C 1
ATOM 1050 O O . ASP A 1 127 ? -0.876 -13.084 -14.738 1.00 98.38 127 ASP A O 1
ATOM 1054 N N . ASP A 1 128 ? -1.833 -14.807 -15.807 1.00 98.38 128 ASP A N 1
ATOM 1055 C CA . ASP A 1 128 ? -1.657 -15.756 -14.716 1.00 98.38 128 ASP A CA 1
ATOM 1056 C C . ASP A 1 128 ? -0.196 -16.106 -14.402 1.00 98.38 128 ASP A C 1
ATOM 1058 O O . ASP A 1 128 ? 0.087 -16.631 -13.316 1.00 98.38 128 ASP A O 1
ATOM 1062 N N . LEU A 1 129 ? 0.737 -15.803 -15.302 1.00 98.62 129 LEU A N 1
ATOM 1063 C CA . LEU A 1 129 ? 2.166 -15.989 -15.080 1.00 98.62 129 LEU A CA 1
ATOM 1064 C C . LEU A 1 129 ? 2.816 -14.791 -14.380 1.00 98.62 129 LEU A C 1
ATOM 1066 O O . LEU A 1 129 ? 4.011 -14.853 -14.072 1.00 98.62 129 LEU A O 1
ATOM 1070 N N . LEU A 1 130 ? 2.058 -13.733 -14.080 1.00 98.69 130 LEU A N 1
ATOM 1071 C CA . LEU A 1 130 ? 2.534 -12.549 -13.373 1.00 98.69 130 LEU A CA 1
ATOM 1072 C C . LEU A 1 130 ? 1.934 -12.413 -11.968 1.00 98.69 130 LEU A C 1
ATOM 1074 O O . LEU A 1 130 ? 0.875 -12.942 -11.633 1.00 98.69 130 LEU A O 1
ATOM 1078 N N . ARG A 1 131 ? 2.648 -11.680 -11.112 1.00 98.75 131 ARG A N 1
ATOM 1079 C CA . ARG A 1 131 ? 2.317 -11.460 -9.697 1.00 98.75 131 ARG A CA 1
ATOM 1080 C C . ARG A 1 131 ? 1.398 -10.251 -9.465 1.00 98.75 131 ARG A C 1
ATOM 1082 O O . ARG A 1 131 ? 0.845 -10.134 -8.374 1.00 98.75 131 ARG A O 1
ATOM 1089 N N . TYR A 1 132 ? 1.164 -9.392 -10.466 1.00 98.75 132 TYR A N 1
ATOM 1090 C CA . TYR A 1 132 ? 0.279 -8.214 -10.354 1.00 98.75 132 TYR A CA 1
ATOM 1091 C C . TYR A 1 132 ? -1.152 -8.587 -9.940 1.00 98.75 132 TYR A C 1
ATOM 1093 O O . TYR A 1 132 ? -1.788 -7.872 -9.162 1.00 98.75 132 TYR A O 1
ATOM 1101 N N . LYS A 1 133 ? -1.629 -9.765 -10.365 1.00 98.62 133 LYS A N 1
ATOM 1102 C CA . LYS A 1 133 ? -2.929 -10.312 -9.956 1.00 98.62 133 LYS A CA 1
ATOM 1103 C C . LYS A 1 133 ? -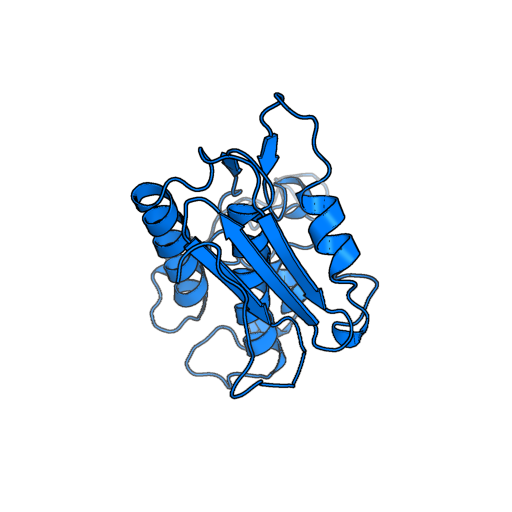3.092 -10.431 -8.441 1.00 98.62 133 LYS A C 1
ATOM 1105 O O . LYS A 1 133 ? -4.204 -10.295 -7.945 1.00 98.62 133 LYS A O 1
ATOM 1110 N N . PHE A 1 134 ? -2.016 -10.639 -7.678 1.00 98.81 134 PHE A N 1
ATOM 1111 C CA . PHE A 1 134 ? -2.102 -10.717 -6.217 1.00 98.81 134 PHE A CA 1
ATOM 1112 C C . PHE A 1 134 ? -2.449 -9.367 -5.585 1.00 98.81 134 PHE A C 1
ATOM 1114 O O . PHE A 1 134 ? -3.263 -9.321 -4.663 1.00 98.81 134 PHE A O 1
ATOM 1121 N N . LEU A 1 135 ? -1.875 -8.277 -6.099 1.00 98.88 135 LEU A N 1
ATOM 1122 C CA . LEU A 1 135 ? -2.186 -6.918 -5.653 1.00 98.88 135 LEU A CA 1
ATOM 1123 C C . LEU A 1 135 ? -3.598 -6.511 -6.091 1.00 98.88 135 LEU A C 1
ATOM 1125 O O . LEU A 1 135 ? -4.372 -6.030 -5.266 1.00 98.88 135 LEU A O 1
ATOM 1129 N N . ASN A 1 136 ? -3.965 -6.815 -7.340 1.00 98.88 136 ASN A N 1
ATOM 1130 C CA . ASN A 1 136 ? -5.301 -6.546 -7.874 1.00 98.88 136 ASN A CA 1
ATOM 1131 C C . ASN A 1 136 ? -6.406 -7.292 -7.105 1.00 98.88 136 ASN A C 1
ATOM 1133 O O . ASN A 1 136 ? -7.444 -6.731 -6.761 1.00 98.88 136 ASN A O 1
ATOM 1137 N N . ASN A 1 137 ? -6.177 -8.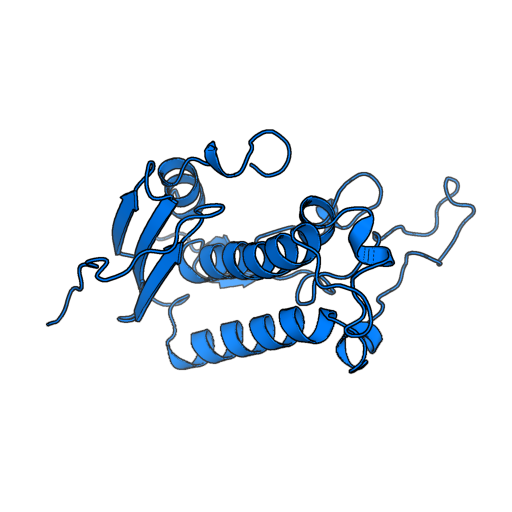574 -6.800 1.00 98.88 137 ASN A N 1
ATOM 1138 C CA . ASN A 1 137 ? -7.114 -9.384 -6.025 1.00 98.88 137 ASN A CA 1
ATOM 1139 C C . ASN A 1 137 ? -7.307 -8.817 -4.617 1.00 98.88 137 ASN A C 1
ATOM 1141 O O . ASN A 1 137 ? -8.439 -8.734 -4.147 1.00 98.88 137 ASN A O 1
ATOM 1145 N N . PHE A 1 138 ? -6.217 -8.390 -3.972 1.00 98.94 138 PHE A N 1
ATOM 1146 C CA . PHE A 1 138 ? -6.289 -7.745 -2.667 1.00 98.94 138 PHE A CA 1
ATOM 1147 C C . PHE A 1 138 ? -7.066 -6.426 -2.717 1.00 98.94 138 PHE A C 1
ATOM 1149 O O . PHE A 1 138 ? -7.898 -6.199 -1.846 1.00 98.94 138 PHE A O 1
ATOM 1156 N N . ASP A 1 139 ? -6.843 -5.582 -3.731 1.00 98.94 139 ASP A N 1
ATOM 1157 C CA . ASP A 1 139 ? -7.600 -4.337 -3.908 1.00 98.94 139 ASP A CA 1
ATOM 1158 C C . ASP A 1 139 ? -9.102 -4.585 -4.013 1.00 98.94 139 ASP A C 1
ATOM 1160 O O . ASP A 1 139 ? -9.893 -4.011 -3.262 1.00 98.94 139 ASP A O 1
ATOM 1164 N N . ARG A 1 140 ? -9.485 -5.506 -4.898 1.00 98.88 140 ARG A N 1
ATOM 1165 C CA . ARG A 1 140 ? -10.881 -5.890 -5.087 1.00 98.88 140 ARG A CA 1
ATOM 1166 C C . ARG A 1 140 ? -11.510 -6.356 -3.779 1.00 98.88 140 ARG A C 1
ATOM 1168 O O . ARG A 1 140 ? -12.627 -5.952 -3.459 1.00 98.88 140 ARG A O 1
ATOM 1175 N N . ASP A 1 141 ? -10.828 -7.232 -3.050 1.00 98.94 141 ASP A N 1
ATOM 1176 C CA . ASP A 1 141 ? -11.392 -7.844 -1.852 1.00 98.94 141 ASP A CA 1
ATOM 1177 C C . ASP A 1 141 ? -11.393 -6.860 -0.665 1.00 98.94 141 ASP A C 1
ATOM 1179 O O . ASP A 1 141 ? -12.335 -6.876 0.123 1.00 98.94 141 ASP A O 1
ATOM 1183 N N . MET A 1 142 ? -10.425 -5.936 -0.590 1.00 98.88 142 MET A N 1
ATOM 1184 C CA . MET A 1 142 ? -10.414 -4.803 0.346 1.00 98.88 142 MET A CA 1
ATOM 1185 C C . MET A 1 142 ? -11.642 -3.904 0.146 1.00 98.88 142 MET A C 1
ATOM 1187 O O . MET A 1 142 ? -12.352 -3.627 1.111 1.00 98.88 142 MET A O 1
ATOM 1191 N N . ASN A 1 143 ? -11.932 -3.511 -1.098 1.00 98.88 143 ASN A N 1
ATOM 1192 C CA . ASN A 1 143 ? -13.089 -2.673 -1.428 1.00 98.88 143 ASN A CA 1
ATOM 1193 C C . ASN A 1 143 ? -14.419 -3.403 -1.173 1.00 98.88 143 ASN A C 1
ATOM 1195 O O . ASN A 1 143 ? -15.331 -2.847 -0.569 1.00 98.88 143 ASN A O 1
ATOM 1199 N N . LYS A 1 144 ? -14.529 -4.683 -1.559 1.00 98.88 144 LYS A N 1
ATOM 1200 C CA . LYS A 1 144 ? -15.722 -5.503 -1.268 1.00 98.88 144 LYS A CA 1
ATOM 1201 C C . LYS A 1 144 ? -15.960 -5.691 0.228 1.00 98.88 144 LYS A C 1
ATOM 1203 O O . LYS A 1 144 ? -17.105 -5.804 0.663 1.00 98.88 144 LYS A O 1
ATOM 1208 N N . LEU A 1 145 ? -14.888 -5.797 1.009 1.00 98.88 145 LEU A N 1
ATOM 1209 C CA . LEU A 1 145 ? -14.994 -5.915 2.455 1.00 98.88 145 LEU A CA 1
ATOM 1210 C C . LEU A 1 145 ? -15.489 -4.606 3.071 1.00 98.88 145 LEU A C 1
ATOM 1212 O O . LEU A 1 145 ? -16.324 -4.655 3.974 1.00 98.88 145 LEU A O 1
ATOM 1216 N N . GLU A 1 146 ? -15.021 -3.465 2.563 1.00 98.81 146 GLU A N 1
ATOM 1217 C CA . GLU A 1 146 ? -15.527 -2.166 2.994 1.00 98.81 146 GLU A CA 1
ATOM 1218 C C . GLU A 1 146 ? -16.999 -1.988 2.634 1.00 98.81 146 GLU A C 1
ATOM 1220 O O . GLU A 1 146 ? -17.766 -1.660 3.525 1.00 98.81 146 GLU A O 1
ATOM 1225 N N . GLU A 1 147 ? -17.433 -2.343 1.424 1.00 98.56 147 GLU A N 1
ATOM 1226 C CA . GLU A 1 147 ? -18.854 -2.302 1.036 1.00 98.56 147 GLU A CA 1
ATOM 1227 C C . GLU A 1 147 ? -19.745 -3.090 2.014 1.00 98.56 147 GLU A C 1
ATOM 1229 O O . GLU A 1 147 ? -20.842 -2.671 2.377 1.00 98.56 147 GLU A O 1
ATOM 1234 N N . ARG A 1 148 ? -19.262 -4.243 2.492 1.00 98.62 148 ARG A N 1
ATOM 1235 C CA . ARG A 1 148 ? -20.006 -5.085 3.437 1.00 98.62 148 ARG A CA 1
ATOM 1236 C C . ARG A 1 148 ? -20.017 -4.532 4.865 1.00 98.62 148 ARG A C 1
ATOM 1238 O O . ARG A 1 148 ? -20.993 -4.742 5.582 1.00 98.62 148 ARG A O 1
ATOM 1245 N N . CYS A 1 149 ? -18.916 -3.933 5.315 1.00 98.44 149 CYS A N 1
ATOM 1246 C CA . CYS A 1 149 ? -18.703 -3.576 6.723 1.00 98.44 149 CYS A CA 1
ATOM 1247 C C . CYS A 1 149 ? -18.806 -2.066 7.009 1.00 98.44 149 CYS A C 1
ATOM 1249 O O . CYS A 1 149 ? -18.966 -1.675 8.161 1.00 98.44 149 CYS A O 1
ATOM 1251 N N . GLY A 1 150 ? -18.719 -1.223 5.983 1.00 98.44 150 GLY A N 1
ATOM 1252 C CA . GLY A 1 150 ? -18.954 0.219 6.002 1.00 98.44 150 GLY A CA 1
ATOM 1253 C C . GLY A 1 150 ? -17.978 1.045 6.838 1.00 98.44 150 GLY A C 1
ATOM 1254 O O . GLY A 1 150 ? -18.389 2.062 7.406 1.00 98.44 150 GLY A O 1
ATOM 1255 N N . TRP A 1 151 ? -16.707 0.644 6.977 1.00 98.75 151 TRP A N 1
ATOM 1256 C CA . TRP A 1 151 ? -15.793 1.334 7.899 1.00 98.75 151 TRP A CA 1
ATOM 1257 C C . TRP A 1 151 ? -15.428 2.759 7.481 1.00 98.75 151 TRP A C 1
ATOM 1259 O O . TRP A 1 151 ? -15.075 3.544 8.361 1.00 98.75 151 TRP A O 1
ATOM 1269 N N . LEU A 1 152 ? -15.526 3.133 6.198 1.00 98.62 152 LEU A N 1
ATOM 1270 C CA . LEU A 1 152 ? -15.295 4.520 5.773 1.00 98.62 152 LEU A CA 1
ATOM 1271 C C . LEU A 1 152 ? -16.426 5.436 6.251 1.00 98.62 152 LEU A C 1
ATOM 1273 O O . LEU A 1 152 ? -16.192 6.599 6.566 1.00 98.62 152 LEU A O 1
ATOM 1277 N N . SER A 1 153 ? -17.642 4.903 6.374 1.00 97.75 153 SER A N 1
ATOM 1278 C CA . SER A 1 153 ? -18.794 5.638 6.910 1.00 97.75 153 SER A CA 1
ATOM 1279 C C . SER A 1 153 ? -18.872 5.639 8.443 1.00 97.75 153 SER A C 1
ATOM 1281 O O . SER A 1 153 ? -19.619 6.429 9.026 1.00 97.75 153 SER A O 1
ATOM 1283 N N . ALA A 1 154 ? -18.105 4.770 9.104 1.00 98.00 154 ALA A N 1
ATOM 1284 C CA . ALA A 1 154 ? -18.081 4.660 10.554 1.00 98.00 154 ALA A CA 1
ATOM 1285 C C . ALA A 1 154 ? -17.280 5.802 11.210 1.00 98.00 154 ALA A C 1
ATOM 1287 O O . ALA A 1 154 ? -16.386 6.381 10.578 1.00 98.00 154 ALA A O 1
ATOM 1288 N N . PRO A 1 155 ? -17.534 6.089 12.504 1.00 97.50 155 PRO A N 1
ATOM 1289 C CA . PRO A 1 155 ? -16.697 6.991 13.284 1.00 97.50 155 PRO A CA 1
ATOM 1290 C C . PRO A 1 155 ? -15.209 6.618 13.231 1.00 97.50 155 PRO A C 1
ATOM 1292 O O . PRO A 1 155 ? -14.826 5.505 12.851 1.00 97.50 155 PRO A O 1
ATOM 1295 N N . GLN A 1 156 ? -14.365 7.567 13.636 1.00 98.31 156 GLN A N 1
ATOM 1296 C CA . GLN A 1 156 ? -12.923 7.360 13.689 1.00 98.31 156 GLN A CA 1
ATOM 1297 C C . GLN A 1 156 ? -12.572 6.121 14.523 1.00 98.31 156 GLN A C 1
ATOM 1299 O O . GLN A 1 156 ? -13.173 5.881 15.570 1.00 98.31 156 GLN A O 1
ATOM 1304 N N . ALA A 1 157 ? -11.591 5.348 14.050 1.00 98.19 157 ALA A N 1
ATOM 1305 C CA . ALA A 1 157 ? -11.156 4.129 14.719 1.00 98.19 157 ALA A CA 1
ATOM 1306 C C . ALA A 1 157 ? -10.679 4.383 16.157 1.00 98.19 157 ALA A C 1
ATOM 1308 O O . ALA A 1 157 ? -10.030 5.396 16.438 1.00 98.19 157 ALA A O 1
ATOM 1309 N N . PHE A 1 158 ? -10.907 3.407 17.033 1.00 98.44 158 PHE A N 1
ATOM 1310 C CA . PHE A 1 158 ? -10.276 3.353 18.345 1.00 98.44 158 PHE A CA 1
ATOM 1311 C C . PHE A 1 158 ? -8.954 2.587 18.239 1.00 98.44 158 PHE A C 1
ATOM 1313 O O . PHE A 1 158 ? -8.947 1.377 18.016 1.00 98.44 158 PHE A O 1
ATOM 1320 N N . VAL A 1 159 ? -7.824 3.287 18.364 1.00 98.69 159 VAL A N 1
ATOM 1321 C CA . VAL A 1 159 ? -6.489 2.676 18.273 1.00 98.69 159 VAL A CA 1
ATOM 1322 C C . VAL A 1 159 ? -6.071 2.149 19.640 1.00 98.69 159 VAL A C 1
ATOM 1324 O O . VAL A 1 159 ? -5.725 2.932 20.524 1.00 98.69 159 VAL A O 1
ATOM 1327 N N . SER A 1 160 ? -6.096 0.826 19.802 1.00 98.31 160 SER A N 1
ATOM 1328 C CA . SER A 1 160 ? -5.735 0.151 21.050 1.00 98.31 160 SER A CA 1
ATOM 1329 C C . SER A 1 160 ? -4.225 -0.033 21.198 1.00 98.31 160 SER A C 1
ATOM 1331 O O . SER A 1 160 ? -3.719 -0.025 22.319 1.00 98.31 160 SER A O 1
ATOM 1333 N N . GLU A 1 161 ? -3.488 -0.147 20.087 1.00 98.56 161 GLU A N 1
ATOM 1334 C CA . GLU A 1 161 ? -2.044 -0.364 20.118 1.00 98.56 161 GLU A CA 1
ATOM 1335 C C . GLU A 1 161 ? -1.301 0.300 18.949 1.00 98.56 161 GLU A C 1
ATOM 1337 O O . GLU A 1 161 ? -1.739 0.283 17.800 1.00 98.56 161 GLU A O 1
ATOM 1342 N N . LYS A 1 162 ? -0.133 0.865 19.266 1.00 98.31 162 LYS A N 1
ATOM 1343 C CA . LYS A 1 162 ? 0.864 1.412 18.332 1.00 98.31 162 LYS A CA 1
ATOM 1344 C C . LYS A 1 162 ? 2.263 1.126 18.884 1.00 98.31 162 LYS A C 1
ATOM 1346 O O . LYS A 1 162 ? 2.957 2.006 19.384 1.00 98.31 162 LYS A O 1
ATOM 1351 N N . HIS A 1 163 ? 2.619 -0.153 18.919 1.00 98.56 163 HIS A N 1
ATOM 1352 C CA . HIS A 1 163 ? 3.786 -0.654 19.631 1.00 98.56 163 HIS A CA 1
ATOM 1353 C C . HIS A 1 163 ? 5.061 -0.521 18.786 1.00 98.56 163 HIS A C 1
ATOM 1355 O O . HIS A 1 163 ? 5.284 -1.285 17.851 1.00 98.56 163 HIS A O 1
ATOM 1361 N N . GLU A 1 164 ? 5.974 0.365 19.190 1.00 98.50 164 GLU A N 1
ATOM 1362 C CA . 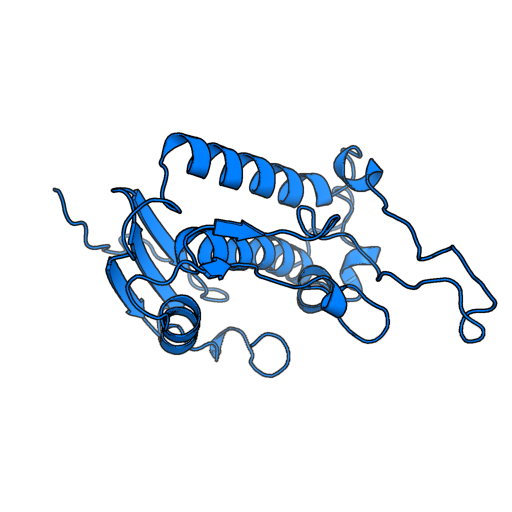GLU A 1 164 ? 7.201 0.667 18.431 1.00 98.50 164 GLU A CA 1
ATOM 1363 C C . GLU A 1 164 ? 8.186 -0.507 18.342 1.00 98.50 164 GLU A C 1
ATOM 1365 O O . GLU A 1 164 ? 8.732 -0.782 17.278 1.00 98.50 164 GLU A O 1
ATOM 1370 N N . GLY A 1 165 ? 8.411 -1.233 19.445 1.00 98.06 165 GLY A N 1
ATOM 1371 C CA . GLY A 1 165 ? 9.331 -2.380 19.460 1.00 98.06 165 GLY A CA 1
ATOM 1372 C C . GLY A 1 165 ? 8.848 -3.559 18.608 1.00 98.06 165 GLY A C 1
ATOM 1373 O O . GLY A 1 165 ? 9.604 -4.089 17.797 1.00 98.06 165 GLY A O 1
ATOM 1374 N N . ASN A 1 166 ? 7.577 -3.938 18.764 1.00 98.19 166 ASN A N 1
ATOM 1375 C CA . ASN A 1 166 ? 6.966 -5.032 18.021 1.00 98.19 166 ASN A CA 1
ATOM 1376 C C . ASN A 1 166 ? 6.520 -4.647 16.608 1.00 98.19 166 ASN A C 1
ATOM 1378 O O . ASN A 1 166 ? 6.216 -5.533 15.820 1.00 98.19 166 ASN A O 1
ATOM 1382 N N . LYS A 1 167 ? 6.484 -3.347 16.287 1.00 98.69 167 LYS A N 1
ATOM 1383 C CA . LYS A 1 167 ? 5.959 -2.811 15.024 1.00 98.69 167 LYS A CA 1
ATOM 1384 C C . LYS A 1 167 ? 4.506 -3.235 14.769 1.00 98.69 167 LYS A C 1
ATOM 1386 O O . LYS A 1 167 ? 4.122 -3.531 13.640 1.00 98.69 167 LYS A O 1
ATOM 1391 N N . ILE A 1 168 ? 3.704 -3.262 15.835 1.00 98.81 168 ILE A N 1
ATOM 1392 C CA . ILE A 1 168 ? 2.288 -3.637 15.787 1.00 98.81 168 ILE A CA 1
ATOM 1393 C C . ILE A 1 168 ? 1.420 -2.385 15.848 1.00 98.81 168 ILE A C 1
ATOM 1395 O O . ILE A 1 168 ? 1.610 -1.528 16.713 1.00 98.81 168 ILE A O 1
ATOM 1399 N N . ILE A 1 169 ? 0.444 -2.304 14.948 1.00 98.94 169 ILE A N 1
ATOM 1400 C CA . ILE A 1 169 ? -0.673 -1.364 15.040 1.00 98.94 169 ILE A CA 1
ATOM 1401 C C . ILE A 1 169 ? -1.956 -2.185 15.127 1.00 98.94 169 ILE A C 1
ATOM 1403 O O . ILE A 1 169 ? -2.224 -2.998 14.241 1.00 98.94 169 ILE A O 1
ATOM 1407 N N . ALA A 1 170 ? -2.751 -1.953 16.169 1.00 98.88 170 ALA A N 1
ATOM 1408 C CA . ALA A 1 170 ? -4.061 -2.569 16.333 1.00 98.88 170 ALA A CA 1
ATOM 1409 C C . ALA A 1 170 ? -5.128 -1.510 16.618 1.00 98.88 170 ALA A C 1
ATOM 1411 O O . ALA A 1 170 ? -4.911 -0.575 17.397 1.00 98.88 170 ALA A O 1
ATOM 1412 N N . PHE A 1 171 ? -6.277 -1.636 15.960 1.00 98.88 171 PHE A N 1
ATOM 1413 C CA . PHE A 1 171 ? -7.402 -0.723 16.141 1.00 98.88 171 PHE A CA 1
ATOM 1414 C C . PHE A 1 171 ? -8.736 -1.367 15.781 1.00 98.88 171 PHE A C 1
ATOM 1416 O O . PHE A 1 171 ? -8.795 -2.332 15.021 1.00 98.88 171 PHE A O 1
ATOM 1423 N N . GLU A 1 172 ? -9.815 -0.782 16.290 1.00 98.75 172 GLU A N 1
ATOM 1424 C CA . GLU A 1 172 ? -11.184 -1.165 15.962 1.00 98.75 172 GLU A CA 1
ATOM 1425 C C . GLU A 1 172 ? -11.868 -0.078 15.131 1.00 98.75 172 GLU A C 1
ATOM 1427 O O . GLU A 1 172 ? -11.811 1.107 15.471 1.00 98.75 172 GLU A O 1
ATOM 1432 N N . ARG A 1 173 ? -12.541 -0.472 14.043 1.00 98.50 173 ARG A N 1
ATOM 1433 C CA . ARG A 1 173 ? -13.400 0.423 13.251 1.00 98.50 173 ARG A CA 1
ATOM 1434 C C . ARG A 1 173 ? -14.573 -0.360 12.672 1.00 98.50 173 ARG A C 1
ATOM 1436 O O . ARG A 1 173 ? -14.381 -1.446 12.138 1.00 98.50 173 ARG A O 1
ATOM 1443 N N . ALA A 1 174 ? -15.786 0.180 12.802 1.00 98.06 174 ALA A N 1
ATOM 1444 C CA . ALA A 1 174 ? -17.030 -0.495 12.402 1.00 98.06 174 ALA A CA 1
ATOM 1445 C C . ALA A 1 174 ? -17.210 -1.911 12.993 1.00 98.06 174 ALA A C 1
ATOM 1447 O O . ALA A 1 174 ? -17.718 -2.811 12.332 1.00 98.06 174 ALA A O 1
ATOM 1448 N N . GLY A 1 175 ? -16.756 -2.129 14.233 1.00 97.00 175 GLY A N 1
ATOM 1449 C CA . GLY A 1 175 ? -16.824 -3.437 14.899 1.00 97.00 175 GLY A CA 1
ATOM 1450 C C . GLY A 1 175 ? -15.840 -4.485 14.365 1.00 97.00 175 GLY A C 1
ATOM 1451 O O . GLY A 1 175 ? -15.824 -5.605 14.865 1.00 97.00 175 GLY A O 1
ATOM 1452 N N . LEU A 1 176 ? -15.008 -4.141 13.378 1.00 98.38 176 LEU A N 1
ATOM 1453 C CA . LEU A 1 176 ? -13.894 -4.974 12.942 1.00 98.38 176 LEU A CA 1
ATOM 1454 C C . LEU A 1 176 ? -12.643 -4.658 13.758 1.00 98.38 176 LEU A C 1
ATOM 1456 O O . LEU A 1 176 ? -12.376 -3.494 14.059 1.00 98.38 176 LEU A O 1
ATOM 1460 N N . VAL A 1 177 ? -11.845 -5.691 14.021 1.00 98.62 177 VAL A N 1
ATOM 1461 C CA . VAL A 1 177 ? -10.508 -5.580 14.610 1.00 98.62 177 VAL A CA 1
ATOM 1462 C C . VAL A 1 177 ? -9.476 -5.650 13.487 1.00 98.62 177 VAL A C 1
ATOM 1464 O O . VAL A 1 177 ? -9.416 -6.633 12.746 1.00 98.62 177 VAL A O 1
ATOM 1467 N N . PHE A 1 178 ? -8.651 -4.616 13.370 1.00 98.81 178 PHE A N 1
ATOM 1468 C CA . PHE A 1 178 ? -7.544 -4.548 12.425 1.00 98.81 178 PHE A CA 1
ATOM 1469 C C . PHE A 1 178 ? -6.225 -4.737 13.163 1.00 98.81 178 PHE A C 1
ATOM 1471 O O . PHE A 1 178 ? -5.991 -4.101 14.189 1.00 98.81 178 PHE A O 1
ATOM 1478 N N . ILE A 1 179 ? -5.353 -5.588 12.621 1.00 98.88 179 ILE A N 1
ATOM 1479 C CA . ILE A 1 179 ? -4.031 -5.876 13.181 1.00 98.88 179 ILE A CA 1
ATOM 1480 C C . ILE A 1 179 ? -3.013 -5.811 12.047 1.00 98.88 179 ILE A C 1
ATOM 1482 O O . ILE A 1 179 ? -3.124 -6.534 11.057 1.00 98.88 179 ILE A O 1
ATOM 1486 N N . PHE A 1 180 ? -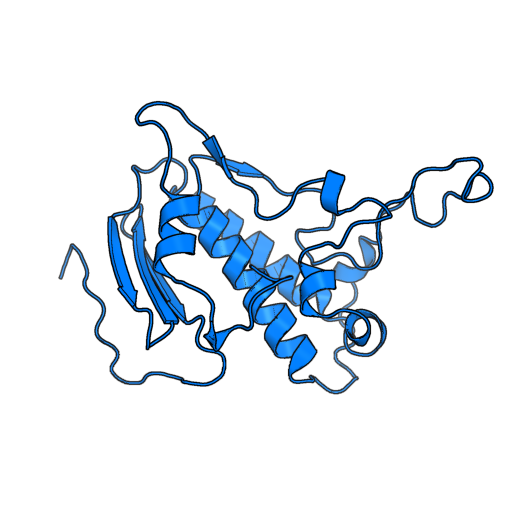2.006 -4.959 12.206 1.00 98.88 180 PHE A N 1
ATOM 1487 C CA . PHE A 1 180 ? -0.899 -4.810 11.272 1.00 98.88 180 PHE A CA 1
ATOM 1488 C C . PHE A 1 180 ? 0.407 -5.143 11.975 1.00 98.88 180 PHE A C 1
ATOM 1490 O O . PHE A 1 180 ? 0.734 -4.526 12.986 1.00 98.88 180 PHE A O 1
ATOM 1497 N N . ASN A 1 181 ? 1.167 -6.080 11.409 1.00 98.81 181 ASN A N 1
ATOM 1498 C CA . ASN A 1 181 ? 2.538 -6.364 11.816 1.00 98.81 181 ASN A CA 1
ATOM 1499 C C . ASN A 1 181 ? 3.513 -5.819 10.770 1.00 98.81 181 ASN A C 1
ATOM 1501 O O . ASN A 1 181 ? 3.718 -6.442 9.733 1.00 98.81 181 ASN A O 1
ATOM 1505 N N . PHE A 1 182 ? 4.100 -4.659 11.055 1.00 98.69 182 PHE A N 1
ATOM 1506 C CA . PHE A 1 182 ? 5.130 -4.019 10.235 1.00 98.69 182 PHE A CA 1
ATOM 1507 C C . PHE A 1 182 ? 6.551 -4.464 10.611 1.00 98.69 182 PHE A C 1
ATOM 1509 O O . PHE A 1 182 ? 7.520 -3.871 10.140 1.00 98.69 182 PHE A O 1
ATOM 1516 N N . HIS A 1 183 ? 6.718 -5.473 11.473 1.00 98.50 183 HIS A N 1
ATOM 1517 C CA . HIS A 1 183 ? 8.054 -5.933 11.830 1.00 98.50 183 HIS A CA 1
ATOM 1518 C C . HIS A 1 183 ? 8.711 -6.605 10.618 1.00 98.50 183 HIS A C 1
ATOM 1520 O O . HIS A 1 183 ? 8.136 -7.539 10.060 1.00 98.50 183 HIS A O 1
ATOM 1526 N N . PRO A 1 184 ? 9.958 -6.253 10.258 1.00 97.69 184 PRO A N 1
ATOM 1527 C CA . PRO A 1 184 ? 10.613 -6.803 9.066 1.00 97.69 184 PRO A CA 1
ATOM 1528 C C . PRO A 1 184 ? 10.992 -8.293 9.160 1.00 97.69 184 PRO A C 1
ATOM 1530 O O . PRO A 1 184 ? 11.617 -8.822 8.247 1.00 97.69 184 PRO A O 1
ATOM 1533 N N . SER A 1 185 ? 10.702 -8.977 10.275 1.00 97.31 185 SER A N 1
ATOM 1534 C CA . SER A 1 185 ? 11.233 -10.333 10.509 1.00 97.31 185 SER A CA 1
ATOM 1535 C C . SER A 1 185 ? 10.548 -11.126 11.621 1.00 97.31 185 SER A C 1
ATOM 1537 O O . SER A 1 185 ? 10.480 -12.350 11.535 1.00 97.31 185 SER A O 1
ATOM 1539 N N . LYS A 1 186 ? 10.049 -10.476 12.679 1.00 98.19 186 LYS A N 1
ATOM 1540 C CA . LYS A 1 186 ? 9.414 -11.177 13.797 1.00 98.19 186 LYS A CA 1
ATOM 1541 C C . LYS A 1 186 ? 7.964 -11.510 13.482 1.00 98.19 186 LYS A C 1
ATOM 1543 O O . LYS A 1 186 ? 7.165 -10.651 13.115 1.00 98.19 186 LYS A O 1
ATOM 1548 N N . SER A 1 187 ? 7.640 -12.775 13.706 1.00 98.19 187 SER A N 1
ATOM 1549 C CA . SER A 1 187 ? 6.271 -13.263 13.830 1.00 98.19 187 SER A CA 1
ATOM 1550 C C . SER A 1 187 ? 5.937 -13.429 15.308 1.00 98.19 187 SER A C 1
ATOM 1552 O O . SER A 1 187 ? 6.824 -13.714 16.115 1.00 98.19 187 SER A O 1
ATOM 1554 N N . TYR A 1 188 ? 4.666 -13.263 15.657 1.00 98.19 188 TYR A N 1
ATOM 1555 C CA . TYR A 1 188 ? 4.202 -13.329 17.037 1.00 98.19 188 TYR A CA 1
ATOM 1556 C C . TYR A 1 188 ? 3.168 -14.438 17.191 1.00 98.19 188 TYR A C 1
ATOM 1558 O O . TYR A 1 188 ? 2.159 -14.451 16.489 1.00 98.19 188 TYR A O 1
ATOM 1566 N N . THR A 1 189 ? 3.420 -15.356 18.119 1.00 97.69 189 THR A N 1
ATOM 1567 C CA . THR A 1 189 ? 2.444 -16.343 18.594 1.00 97.69 189 THR A CA 1
ATOM 1568 C C . THR A 1 189 ? 1.854 -15.857 19.913 1.00 97.69 189 THR A C 1
ATOM 1570 O O . THR A 1 189 ? 2.536 -15.167 20.669 1.00 97.69 189 THR A O 1
ATOM 1573 N N . ASP A 1 190 ? 0.588 -16.183 20.177 1.00 97.31 190 ASP A N 1
ATOM 1574 C CA . ASP A 1 190 ? -0.115 -15.803 21.414 1.00 97.31 190 ASP A CA 1
ATOM 1575 C C . ASP A 1 190 ? -0.127 -14.284 21.692 1.00 97.31 190 ASP A C 1
ATOM 1577 O O . ASP A 1 190 ? -0.160 -13.836 22.842 1.00 97.31 190 ASP A O 1
ATOM 1581 N N . TYR A 1 191 ? -0.103 -13.470 20.629 1.00 97.94 191 TYR A N 1
ATOM 1582 C CA . TYR A 1 191 ? -0.144 -12.016 20.746 1.00 97.94 191 TYR A CA 1
ATOM 1583 C C . TYR A 1 191 ? -1.530 -11.556 21.201 1.00 97.94 191 TYR A C 1
ATOM 1585 O O . TYR A 1 191 ? -2.536 -11.804 20.534 1.00 97.94 191 TYR A O 1
ATOM 1593 N N . ARG A 1 192 ? -1.596 -10.873 22.345 1.00 97.81 192 ARG A N 1
ATOM 1594 C CA . ARG A 1 192 ? -2.860 -10.388 22.901 1.00 97.81 192 ARG A CA 1
ATOM 1595 C C . ARG A 1 192 ? -3.283 -9.095 22.211 1.00 97.81 192 ARG A C 1
ATOM 1597 O O . ARG A 1 192 ? -2.518 -8.140 22.182 1.00 97.81 192 ARG A O 1
ATOM 1604 N N . VAL A 1 193 ? -4.531 -9.049 21.755 1.00 97.62 193 VAL A N 1
ATOM 1605 C CA . VAL A 1 193 ? -5.161 -7.853 21.182 1.00 97.62 193 VAL A CA 1
ATOM 1606 C C . VAL A 1 193 ? -6.429 -7.544 21.970 1.00 97.62 193 VAL A C 1
ATOM 1608 O O . VAL A 1 193 ? -7.210 -8.447 22.260 1.00 97.62 193 VAL A O 1
ATOM 1611 N N . GLY A 1 194 ? -6.601 -6.284 22.372 1.00 95.56 194 GLY A N 1
ATOM 1612 C CA . GLY A 1 194 ? -7.809 -5.831 23.065 1.00 95.56 194 GLY A CA 1
ATOM 1613 C C . GLY A 1 194 ? -8.974 -5.627 22.096 1.00 95.56 194 GLY A C 1
ATOM 1614 O O . GLY A 1 194 ? -8.762 -5.131 20.990 1.00 95.56 194 GLY A O 1
ATOM 1615 N N . THR A 1 195 ? -10.182 -5.980 22.532 1.00 96.44 195 THR A N 1
ATOM 1616 C CA . THR A 1 195 ? -11.439 -5.806 21.790 1.00 96.44 195 THR A CA 1
ATOM 1617 C C . THR A 1 195 ? -12.475 -5.101 22.660 1.00 96.44 195 THR A C 1
ATOM 1619 O O . THR A 1 195 ? -12.424 -5.175 23.891 1.00 96.44 195 THR A O 1
ATOM 1622 N N . THR A 1 196 ? -13.427 -4.418 22.028 1.00 92.19 196 THR A N 1
ATOM 1623 C CA . THR A 1 196 ? -14.499 -3.708 22.740 1.00 92.19 196 THR A CA 1
ATOM 1624 C C . THR A 1 196 ? -15.566 -4.666 23.282 1.00 92.19 196 THR A C 1
ATOM 1626 O O . THR A 1 196 ? -16.125 -4.428 24.353 1.00 92.19 196 THR A O 1
ATOM 1629 N N . LEU A 1 197 ? -15.851 -5.752 22.555 1.00 87.81 197 LEU A N 1
ATOM 1630 C CA . LEU A 1 197 ? -16.787 -6.804 22.960 1.00 87.81 197 LEU A CA 1
ATOM 1631 C C . LEU A 1 197 ? -16.030 -8.122 23.225 1.00 87.81 197 LEU A C 1
ATOM 1633 O O . LEU A 1 197 ? -15.032 -8.373 22.540 1.00 87.81 197 LEU A O 1
ATOM 1637 N N . PRO A 1 198 ? -16.468 -8.923 24.217 1.00 74.44 198 PRO A N 1
ATOM 1638 C CA . PRO A 1 198 ? -15.872 -10.219 24.546 1.00 74.44 198 PRO A CA 1
ATOM 1639 C C . PRO A 1 198 ? -16.181 -11.313 23.517 1.00 74.44 198 PRO A C 1
ATOM 1641 O O . PRO A 1 198 ? -17.251 -11.243 22.868 1.00 74.44 198 PRO A O 1
#

Foldseek 3Di:
DLPPDDLLRDFLVVLLCQQAVDDPPDFDEFELDDLVQQAPPHHALLCSQQPPVCVVPQFPPDDCDLSNVRSLVVLLVSGLCRCQARGLHYDDDPCSLLSFDDGAYAQDPVVPGDCPRPDGPVCQLVDPRGNSVVSNVSSVVSVVVCVVQVQSNWPHWAWPDRDSNQNWTWIDTSQDIDIDGSDSDDDDDPDDDDHPPD

Radius of gyration: 18.05 Å; chains: 1; bounding box: 35×36×53 Å

InterPro domains:
  IPR006048 Alpha-amylase/branching enzyme, C-terminal all beta [PF02806] (159-195)
  IPR013780 Glycosyl hydrolase, all-beta [G3DSA:2.60.40.1180] (155-198)
  IPR017853 Glycoside hydrolase superfamily [SSF51445] (6-126)

pLDDT: mean 96.83, std 3.99, range [73.5, 98.94]

Organism: Felis catus (NCBI:txid9685)

Sequence (198 aa):
LLKEFKDEDWNMGNIVYTLTNRRYLEKCIAYAESHDQALVGDKTLAFWLMDAEMYTNMSVLTPFTPVIDRGIQLHKMIRLITHALGGEGYLNFMGNEFGHPEWLDFPRKGNNESYHYARRQFHLTDDDLLRYKFLNNFDRDMNKLEERCGWLSAPQAFVSEKHEGNKIIAFERAGLVFIFNFHPSKSYTDYRVGTTLP

Secondary structure (DSSP, 8-state):
-TTT--GGG--HHHHHHHHH---TT---EE-SS-SGGGBBTB--HHHHHHGGGGGTS-BTTS---HHHHHHHHHHHHHHHHHHHHS-SEE---TTGGGT--S-B----GGGTT--TTSS--GGGGT-TTBSHHHHHHHHHHHHHHHHHH-TTTSPPPEEEEEETTTTEEEEEETTEEEEEE--SS---SS-----S--

=== Feature glossary ===
Legend for the data blocks above and below:

— What the protein is —

Sequence gives the chain of amino acids in standard one-letter code (A=alanine, C=cysteine, …, Y=tyrosine), read N→C. It is the only feature that is directly encoded by the gene; all structural features are derived from the folded form of this sequence.

The annotation block draws on four external resources. InterPro: which protein families and domains the sequence belongs to. GO: standardized terms for what the protein does, what process it participates in, and where in the cell it acts. CATH: which structural fold it has in the CATH hierarchy. Organism: the species of origin.

— Where its atoms are —

Atomic coordinates in PDBx/mmCIF format — the same representation the Protein Data Bank distributes. Each line of the _atom_site loop places one backbone atom in Cartesian space (units: ångströms, origin: arbitrary).

Six rendered views show the 3D structure from the faces of a cube — i.e. along ±x, ±y, ±z. Rendering representation is drawn randomly per protein from cartoon (secondary-structure ribbons), sticks (backbone bonds), or molecular surface; coloring is either N→C rainbow (blue at the N-terminus through red at the C-terminus) or one color per chain.

— Local backbone conformation —

DSSP 8-state secondary structure assigns each residue one of H (α-helix), G (3₁₀-helix), I (π-helix), E (extended β-strand), B (isolated β-bridge), T (hydrogen-bonded turn), S (bend), or '-' (coil). The assignment is computed from backbone hydrogen-bond geometry via the Kabsch–Sander algorithm.

P-SEA three-state annotation labels each residue as helix, strand, or coil based purely on the geometry of the Cα trace. It serves as a fallback when the full backbone (and thus DSSP) is unavailable.

φ (phi) and ψ (psi) are the two rotatable backbone dihedrals per residue: φ is the C(i-1)–N–Cα–C torsion, ψ is the N–Cα–C–N(i+1) torsion, both in degrees on (−180°, 180°]. α-helical residues cluster near (−60°, −45°); β-strand residues near (−120°, +130°). A Ramachandran plot is simply a scatter of (φ, ψ) for every residue.

— Global shape and packing —

Radius of gyration (Rg) is the root-mean-square distance of Cα atoms from their centroid — a single number for overall size and compactness. A globular domain of N residues has Rg ≈ 2.2·N^0.38 Å; an extended or disordered chain has a much larger Rg. The Cα contact count is the number of residue pairs whose Cα atoms are within 8 Å and are more than four positions apart in sequence — a standard proxy for tertiary packing density. The bounding box is the smallest axis-aligned box enclosing all Cα atoms.

Accessible surface area quantifies burial. A residue with SASA near zero is packed into the hydrophobic core; one with SASA >100 Å² sits on the surface. Computed here via the Shrake–Rupley numerical algorithm with a 1.4 Å probe.

The contact map is a binary N×N matrix image: pixel (i, j) is dark where Cα_i and Cα_j are within 8 Å and |i−j|>4. Because the |i−j|>4 filter removes local helical contacts, off-diagonal stripes parallel to the main diagonal indicate parallel β-sheets; stripes perpendicular to it indicate antiparallel β-sheets. The Ramachandran plot scatters every residue's (φ, ψ) pair against the sterically allowed regions. The PAE heatmap renders the predicted-aligned-error matrix.

— Structural neighborhood —

A 3Di character summarizes, for each residue, the relative orientation of the Cα frame of its nearest spatial neighbor. Because it encodes fold topology rather than chemistry, 3Di alignments detect remote structural similarity that sequence alignment misses.

Structural nearest neighbors (via Foldseek easy-search vs the PDB). Reported per hit: target PDB id, E-value, and alignment TM-score. A TM-score above ~0.5 is the conventional threshold for 'same fold'.

— Confidence and disorder —

For AlphaFold models, the B-factor field carries pLDDT — the model's own estimate of local accuracy on a 0–100 scale. Regions with pLDDT<50 should be treated as essentially unmodeled; they often correspond to intrinsically disordered segments.

B-factor (Debye–Waller factor) reflects atomic displacement in the crystal lattice. It is an experimental observable (units Å²), not a prediction; low values mean the atom is pinned down, high values mean it moves or is heterogeneous across the crystal.

Predicted Aligned Error (PAE) is an AlphaFold confidence matrix: entry (i, j) is the expected error in the position of residue j, in ångströms, when the prediction is superimposed on the true structure at residue i. Low PAE within a block of residues means that block is internally rigid and well-predicted; high PAE between two blocks means their relative placement is uncertain even if each block individually is confident.